Protein AF-A0A0A1U8V8-F1 (afdb_monomer)

pLDDT: mean 70.75, std 20.78, range [23.03, 97.12]

Sequence (359 aa):
MSSSVWLSWDDWRRAQSVIVEALQDPTEAHVTEALDAIELWTNRQILNVQIEATVDVFNSIKAYVKMPELFTSVASFTIVRFVNGMVDAPQQFGAQHRTVYMVSLEQKVPTILVDMRHSITHGILPSRPVLFEMIKIISEFLVVRYWRTEENESTPMWFSELKRAITRNDVDRLKDIITDGLKNLTTAGVFSISKDIARLAGTDMSPHWKTLVKYLCNRVGFADALVMGATLQFCADTTDIGLANWLLYLLKNYNTDIQPIVEVFIQNGLIFDVNVQELLVKSIPMINAKQKGFLDAYIVVKKNAQPNVTLKTLTDFLESKPQLKTEKVGRWTRVPRLNYFTTDQQSLVIPQDAKMYVV

Nearest PDB structures (foldseek):
  7mqa-assembly1_LP  TM=2.553E-01  e=1.660E+00  Homo sapiens

Secondary structure (DSSP, 8-state):
----SSSSHHHHHHHHHHHHHHHHS--HHHHHHHHHHHHHHHTTSPPPHHHHHHHHHHHHHHHHHH-HHHHHHHHHHHHHHHHIIIIIGGGGGS-S---HHHHHHHTT--HHHHHHHHHHHTT-PPPHHHHHHHHHHHHHHHIIIIISSS-TTS--HHHHHHHHHHHTT-HHHHHHHHHHHHTS--HHHHHHHHHHHHHHHTT---HHHHHHHHHHHTSTTHHHHHHHHHHHHHHH-TT-HHHHHHHHHHHHHH---SHHHHHHHHHTT-TT-HHHHHHHHHHGGGS-HHHHHHHTTT-S------TT--HHHHHHHHHT-----TT------PPSSSS----SSS-----TT------

Solvent-accessible surface area (backbone atoms only — not comparable to full-atom values): 21139 Å² total; per-residue (Å²): 134,90,76,66,69,52,93,43,73,67,54,42,51,55,42,43,52,44,37,47,46,18,55,76,54,72,41,75,65,37,39,49,56,31,47,58,57,48,52,67,27,62,78,70,44,90,69,58,60,70,58,51,41,49,52,36,45,44,51,21,54,49,20,55,74,76,38,59,87,48,18,60,60,43,35,52,48,32,47,39,51,40,44,44,54,69,31,52,55,67,57,75,80,60,93,68,99,69,52,65,69,58,39,20,60,76,69,65,46,64,62,68,53,53,55,49,31,53,38,44,78,73,70,49,74,75,55,66,71,59,47,52,53,52,47,49,53,49,32,52,47,43,34,61,71,62,65,59,47,74,50,96,76,48,62,49,76,46,47,52,49,40,53,51,25,60,77,66,68,36,66,68,60,40,51,52,39,46,60,60,39,58,76,72,53,48,75,66,54,46,40,63,48,14,35,58,51,31,60,51,44,38,76,47,82,46,75,67,49,54,53,51,49,53,63,54,42,72,41,91,69,39,44,51,30,37,48,52,16,30,48,58,50,31,72,76,42,63,80,45,64,38,38,53,54,47,47,48,50,48,35,57,75,60,73,50,77,62,65,68,54,53,51,51,28,51,78,69,72,38,49,80,37,70,53,47,42,51,50,55,62,70,38,48,89,42,52,54,75,71,56,38,62,58,50,60,77,64,51,85,79,63,88,63,98,55,100,75,80,47,74,66,57,55,48,56,57,65,71,58,62,79,78,81,69,88,85,74,87,73,89,88,81,89,73,91,90,55,103,72,85,84,65,94,78,79,88,85,87,78,67,99,80,65,80,80,79,85,129

Organism: NCBI:txid370355

Radius of gyration: 27.51 Å; Cα contacts (8 Å, |Δi|>4): 304; chains: 1; bounding box: 71×35×78 Å

Mean predicted aligned error: 18.65 Å

Foldseek 3Di:
DPDDLAPDVVLVVVLLVLLLCCLVPPDPVSLVVNLVSCVSSVVPDDDQLLSVLSVLLSVLVCCVPPVVVCNLVSLLVSLLSSLCRQQVVVPVPDDDDDDSQNSCVVSVPPVVSVVSNVCVVVVNRDDNVVSNVVSSSSSVCSSVPPSVPPDVPPCDPLSVVCVVCLVVVPLVSLVVSCVVVVVVDDLVNLLSCLLVLLVSQLVDPDPSNVVSVVVQLVDPNSLQSNLLSLLVNCLVPVPSPSSLVVNLVSLQPRQYQCVVSCVVCVVSVNLLPPSNLVSLVSNLVSYDPVSNVVSVLSRPDDDDPDPPCDPVVSVCVVVVPPPPDPPDPDDDDDDPDDPDDDDDDDDDDDDPPDPDDDD

Structure (mmCIF, N/CA/C/O backbone):
data_AF-A0A0A1U8V8-F1
#
_entry.id   AF-A0A0A1U8V8-F1
#
loop_
_atom_site.group_PDB
_atom_site.id
_atom_site.type_symbol
_atom_site.label_atom_id
_atom_site.label_alt_id
_atom_site.label_comp_id
_atom_site.label_asym_id
_atom_site.label_entity_id
_atom_site.label_seq_id
_atom_site.pdbx_PDB_ins_code
_atom_site.Cartn_x
_atom_site.Cartn_y
_atom_site.Cartn_z
_atom_site.occupancy
_atom_site.B_iso_or_equiv
_atom_site.auth_seq_id
_atom_site.auth_comp_id
_atom_site.auth_asym_id
_atom_site.auth_atom_id
_atom_site.pdbx_PDB_model_num
ATOM 1 N N . MET A 1 1 ? 8.616 8.977 -5.903 1.00 26.67 1 MET A N 1
ATOM 2 C CA . MET A 1 1 ? 9.173 7.694 -5.429 1.00 26.67 1 MET A CA 1
ATOM 3 C C . MET A 1 1 ? 8.159 7.080 -4.478 1.00 26.67 1 MET A C 1
ATOM 5 O O . MET A 1 1 ? 7.874 7.689 -3.461 1.00 26.67 1 MET A O 1
ATOM 9 N N . SER A 1 2 ? 7.532 5.964 -4.851 1.00 35.12 2 SER A N 1
ATOM 10 C CA . SER A 1 2 ? 6.619 5.211 -3.979 1.00 35.12 2 SER A CA 1
ATOM 11 C C . SER A 1 2 ? 7.439 4.130 -3.277 1.00 35.12 2 SER A C 1
ATOM 13 O O . SER A 1 2 ? 7.438 2.983 -3.715 1.00 35.12 2 SER A O 1
ATOM 15 N N . SER A 1 3 ? 8.210 4.502 -2.256 1.00 45.31 3 SER A N 1
ATOM 16 C CA . SER A 1 3 ? 8.860 3.521 -1.385 1.00 45.31 3 SER A CA 1
ATOM 17 C C . SER A 1 3 ? 7.790 2.893 -0.497 1.00 45.31 3 SER A C 1
ATOM 19 O O . SER A 1 3 ? 7.107 3.601 0.232 1.00 45.31 3 SER A O 1
ATOM 21 N N . SER A 1 4 ? 7.588 1.582 -0.564 1.00 58.28 4 SER A N 1
ATOM 22 C CA . SER A 1 4 ? 6.812 0.864 0.454 1.00 58.28 4 SER A CA 1
ATOM 23 C C . SER A 1 4 ? 7.529 0.919 1.810 1.00 58.28 4 SER A C 1
ATOM 25 O O . SER A 1 4 ? 8.750 1.045 1.853 1.00 58.28 4 SER A O 1
ATOM 27 N N . VAL A 1 5 ? 6.791 0.833 2.931 1.00 66.38 5 VAL A N 1
ATOM 28 C CA . VAL A 1 5 ? 7.409 0.824 4.282 1.00 66.38 5 VAL A CA 1
ATOM 29 C C . VAL A 1 5 ? 8.164 -0.485 4.546 1.00 66.38 5 VAL A C 1
ATOM 31 O O . VAL A 1 5 ? 9.131 -0.519 5.309 1.00 66.38 5 VAL A O 1
ATOM 34 N N . TRP A 1 6 ? 7.719 -1.559 3.895 1.00 68.88 6 TRP A N 1
ATOM 35 C CA . TRP A 1 6 ? 8.297 -2.896 3.938 1.00 68.88 6 TRP A CA 1
ATOM 36 C C . TRP A 1 6 ? 9.396 -3.052 2.879 1.00 68.88 6 TRP A C 1
ATOM 38 O O . TRP A 1 6 ? 9.305 -2.477 1.788 1.00 68.88 6 TRP A O 1
ATOM 48 N N . LEU A 1 7 ? 10.429 -3.842 3.204 1.00 65.44 7 LEU A N 1
ATOM 49 C CA . LEU A 1 7 ? 11.594 -4.068 2.327 1.00 65.44 7 LEU A CA 1
ATOM 50 C C . LEU A 1 7 ? 11.277 -5.003 1.155 1.00 65.44 7 LEU A C 1
ATOM 52 O O . LEU A 1 7 ? 11.865 -4.889 0.083 1.00 65.44 7 LEU A O 1
ATOM 56 N N . SER A 1 8 ? 10.362 -5.945 1.374 1.00 67.06 8 SER A N 1
ATOM 57 C CA . SER A 1 8 ? 9.923 -6.928 0.387 1.00 67.06 8 SER A CA 1
ATOM 58 C C . SER A 1 8 ? 8.502 -7.396 0.700 1.00 67.06 8 SER A C 1
ATOM 60 O O . SER A 1 8 ? 7.979 -7.170 1.792 1.00 67.06 8 SER A O 1
ATOM 62 N N . TRP A 1 9 ? 7.861 -8.076 -0.248 1.00 68.94 9 TRP A N 1
ATOM 63 C CA . TRP A 1 9 ? 6.554 -8.695 -0.008 1.00 68.94 9 TRP A CA 1
ATOM 64 C C . TRP A 1 9 ? 6.607 -9.836 1.014 1.00 68.94 9 TRP A C 1
ATOM 66 O O . TRP A 1 9 ? 5.610 -10.103 1.677 1.00 68.94 9 TRP A O 1
ATOM 76 N N . ASP A 1 10 ? 7.760 -10.478 1.197 1.00 72.44 10 ASP A N 1
ATOM 77 C CA . ASP A 1 10 ? 7.953 -11.467 2.265 1.00 72.44 10 ASP A CA 1
ATOM 78 C C . ASP A 1 10 ? 7.997 -10.802 3.642 1.00 72.44 10 ASP A C 1
ATOM 80 O O . ASP A 1 10 ? 7.451 -11.328 4.609 1.00 72.44 10 ASP A O 1
ATOM 84 N N . ASP A 1 11 ? 8.605 -9.616 3.727 1.00 70.56 11 ASP A N 1
ATOM 85 C CA . ASP A 1 11 ? 8.586 -8.789 4.933 1.00 70.56 11 ASP A CA 1
ATOM 86 C C . ASP A 1 11 ? 7.151 -8.396 5.304 1.00 70.56 11 ASP A C 1
ATOM 88 O O . ASP A 1 11 ? 6.721 -8.587 6.440 1.00 70.56 11 ASP A O 1
ATOM 92 N N . TRP A 1 12 ? 6.374 -7.958 4.308 1.00 81.00 12 TRP A N 1
ATOM 93 C CA . TRP A 1 12 ? 4.956 -7.661 4.488 1.00 81.00 12 TRP A CA 1
ATOM 94 C C . TRP A 1 12 ? 4.154 -8.891 4.926 1.00 81.00 12 TRP A C 1
ATOM 96 O O . TRP A 1 12 ? 3.384 -8.786 5.872 1.00 81.00 12 TRP A O 1
ATOM 106 N N . ARG A 1 13 ? 4.334 -10.057 4.286 1.00 81.12 13 ARG A N 1
ATOM 107 C CA . ARG A 1 13 ? 3.556 -11.276 4.589 1.00 81.12 13 ARG A CA 1
ATOM 108 C C . ARG A 1 13 ? 3.810 -11.784 6.002 1.00 81.12 13 ARG A C 1
ATOM 110 O O . ARG A 1 13 ? 2.873 -12.185 6.687 1.00 81.12 13 ARG A O 1
ATOM 117 N N . ARG A 1 14 ? 5.065 -11.731 6.455 1.00 84.19 14 ARG A N 1
ATOM 118 C CA . ARG A 1 14 ? 5.413 -12.089 7.836 1.00 84.19 14 ARG A CA 1
ATOM 119 C C . ARG A 1 14 ? 4.725 -11.159 8.831 1.00 84.19 14 ARG A C 1
ATOM 121 O O . ARG A 1 14 ? 4.039 -11.645 9.722 1.00 84.19 14 ARG A O 1
ATOM 128 N N . ALA A 1 15 ? 4.840 -9.845 8.634 1.00 88.38 15 ALA A N 1
ATOM 129 C CA . ALA A 1 15 ? 4.176 -8.872 9.497 1.00 88.38 15 ALA A CA 1
ATOM 130 C C . ALA A 1 15 ? 2.645 -9.016 9.454 1.00 88.38 15 ALA A C 1
ATOM 132 O O . ALA A 1 15 ? 2.006 -9.051 10.497 1.00 88.38 15 ALA A O 1
ATOM 133 N N . GLN A 1 16 ? 2.054 -9.172 8.267 1.00 89.44 16 GLN A N 1
ATOM 134 C CA . GLN A 1 16 ? 0.620 -9.397 8.076 1.00 89.44 16 GLN A CA 1
ATOM 135 C C . GLN A 1 16 ? 0.134 -10.614 8.867 1.00 89.44 16 GLN A C 1
ATOM 137 O O . GLN A 1 16 ? -0.883 -10.506 9.544 1.00 89.44 16 GLN A O 1
ATOM 142 N N . SER A 1 17 ? 0.840 -11.748 8.801 1.00 90.31 17 SER A N 1
ATOM 143 C CA . SER A 1 17 ? 0.459 -12.960 9.535 1.00 90.31 17 SER A CA 1
ATOM 144 C C . SER A 1 17 ? 0.350 -12.692 11.036 1.00 90.31 17 SER A C 1
ATOM 146 O O . SER A 1 17 ? -0.700 -12.942 11.625 1.00 90.31 17 SER A O 1
ATOM 148 N N . VAL A 1 18 ? 1.399 -12.110 11.625 1.00 93.88 18 VAL A N 1
ATOM 149 C CA . VAL A 1 18 ? 1.461 -11.792 13.062 1.00 93.88 18 VAL A CA 1
ATOM 150 C C . VAL A 1 18 ? 0.399 -10.757 13.447 1.00 93.88 18 VAL A C 1
ATOM 152 O O . VAL A 1 18 ? -0.280 -10.891 14.461 1.00 93.88 18 VAL A O 1
ATOM 155 N N . ILE A 1 19 ? 0.196 -9.732 12.617 1.00 94.94 19 ILE A N 1
ATOM 156 C CA . ILE A 1 19 ? -0.788 -8.673 12.867 1.00 94.94 19 ILE A CA 1
ATOM 157 C C . ILE A 1 19 ? -2.220 -9.212 12.810 1.00 94.94 19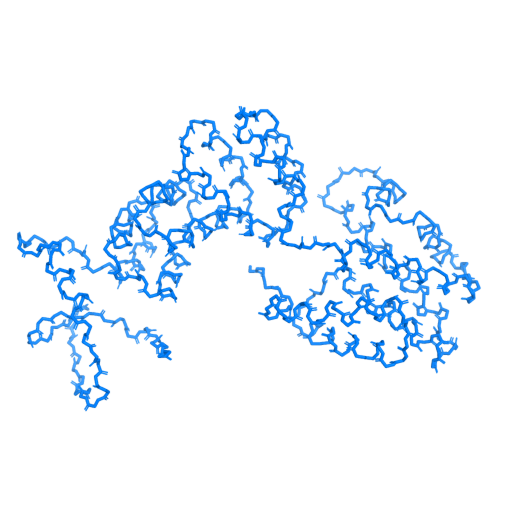 ILE A C 1
ATOM 159 O O . ILE A 1 19 ? -3.038 -8.863 13.658 1.00 94.94 19 ILE A O 1
ATOM 163 N N . VAL A 1 20 ? -2.543 -10.046 11.818 1.00 93.62 20 VAL A N 1
ATOM 164 C CA . VAL A 1 20 ? -3.875 -10.655 11.691 1.00 93.62 20 VAL A CA 1
ATOM 165 C C . VAL A 1 20 ? -4.166 -11.542 12.891 1.00 93.62 20 VAL A C 1
ATOM 167 O O . VAL A 1 20 ? -5.255 -11.444 13.452 1.00 93.62 20 VAL A O 1
ATOM 170 N N . GLU A 1 21 ? -3.198 -12.359 13.300 1.00 94.38 21 GLU A N 1
ATOM 171 C CA . GLU A 1 21 ? -3.313 -13.192 14.494 1.00 94.38 21 GLU A CA 1
ATOM 172 C C . GLU A 1 21 ? -3.563 -12.335 15.742 1.00 94.38 21 GLU A C 1
ATOM 174 O O . GLU A 1 21 ? -4.558 -12.542 16.435 1.00 94.38 21 GLU A O 1
ATOM 179 N N . ALA A 1 22 ? -2.766 -11.285 15.957 1.00 95.94 22 ALA A N 1
ATOM 180 C CA . ALA A 1 22 ? -2.920 -10.375 17.091 1.00 95.94 22 ALA A CA 1
ATOM 181 C C . ALA A 1 22 ? -4.244 -9.589 17.095 1.00 95.94 22 ALA A C 1
ATOM 183 O O . ALA A 1 22 ? -4.771 -9.276 18.161 1.00 95.94 22 ALA A O 1
ATOM 184 N N . LEU A 1 23 ? -4.796 -9.240 15.927 1.00 94.62 23 LEU A N 1
ATOM 185 C CA . LEU A 1 23 ? -6.085 -8.541 15.829 1.00 94.62 23 LEU A CA 1
ATOM 186 C C . LEU A 1 23 ? -7.280 -9.456 16.129 1.00 94.62 23 LEU A C 1
ATOM 188 O O . LEU A 1 23 ? -8.323 -8.960 16.557 1.00 94.62 23 LEU A O 1
ATOM 192 N N . GLN A 1 24 ? -7.149 -10.759 15.878 1.00 91.69 24 GLN A N 1
ATOM 193 C CA . GLN A 1 24 ? -8.223 -11.735 16.075 1.00 91.69 24 GLN A CA 1
ATOM 194 C C . GLN A 1 24 ? -8.171 -12.408 17.444 1.00 91.69 24 GLN A C 1
ATOM 196 O O . GLN A 1 24 ? -9.223 -12.630 18.042 1.00 91.69 24 GLN A O 1
ATOM 201 N N . ASP A 1 25 ? -6.967 -12.700 17.935 1.00 92.44 25 ASP A N 1
ATOM 202 C CA . ASP A 1 25 ? -6.718 -13.264 19.259 1.00 92.44 25 ASP A CA 1
ATOM 203 C C . ASP A 1 25 ? -5.665 -12.426 20.012 1.00 92.44 25 ASP A C 1
ATOM 205 O O . ASP A 1 25 ? -4.460 -12.722 19.988 1.00 92.44 25 ASP A O 1
ATOM 209 N N . PRO A 1 26 ? -6.100 -11.325 20.652 1.00 90.44 26 PRO A N 1
ATOM 210 C CA . PRO A 1 26 ? -5.204 -10.330 21.224 1.00 90.44 26 PRO A CA 1
ATOM 211 C C . PRO A 1 26 ? -4.632 -10.766 22.579 1.00 90.44 26 PRO A C 1
ATOM 213 O O . PRO A 1 26 ? -5.040 -10.282 23.640 1.00 90.44 26 PRO A O 1
ATOM 216 N N . THR A 1 27 ? -3.641 -11.655 22.554 1.00 91.44 27 THR A N 1
ATOM 217 C CA . THR A 1 27 ? -2.801 -11.948 23.724 1.00 91.44 27 THR A CA 1
ATOM 218 C C . THR A 1 27 ? -1.715 -10.883 23.895 1.00 91.44 27 THR A C 1
ATOM 220 O O . THR A 1 27 ? -1.323 -10.208 22.943 1.00 91.44 27 THR A O 1
ATOM 223 N N . GLU A 1 28 ? -1.181 -10.726 25.110 1.00 89.12 28 GLU A N 1
ATOM 224 C CA . GLU A 1 28 ? -0.077 -9.786 25.359 1.00 89.12 28 GLU A CA 1
ATOM 225 C C . GLU A 1 28 ? 1.145 -10.073 24.469 1.00 89.12 28 GLU A C 1
ATOM 227 O O . GLU A 1 28 ? 1.783 -9.137 23.981 1.00 89.12 28 GLU A O 1
ATOM 232 N N . ALA A 1 29 ? 1.442 -11.357 24.244 1.00 91.62 29 ALA A N 1
ATOM 233 C CA . ALA A 1 29 ? 2.540 -11.792 23.391 1.00 91.62 29 ALA A CA 1
ATOM 234 C C . ALA A 1 29 ? 2.293 -11.394 21.929 1.00 91.62 29 ALA A C 1
ATOM 236 O O . ALA A 1 29 ? 3.119 -10.685 21.358 1.00 91.62 29 ALA A O 1
ATOM 237 N N . HIS A 1 30 ? 1.128 -11.744 21.368 1.00 94.06 30 HIS A N 1
ATOM 238 C CA . HIS A 1 30 ? 0.789 -11.424 19.975 1.00 94.06 30 HIS A CA 1
ATOM 239 C C . HIS A 1 30 ? 0.777 -9.913 19.719 1.00 94.06 30 HIS A C 1
ATOM 241 O O . HIS A 1 30 ? 1.316 -9.440 18.723 1.00 94.06 30 HIS A O 1
ATOM 247 N N . VAL A 1 31 ? 0.195 -9.133 20.637 1.00 94.62 31 VAL A N 1
ATOM 248 C CA . VAL A 1 31 ? 0.131 -7.668 20.511 1.00 94.62 31 VAL A CA 1
ATOM 249 C C . VAL A 1 31 ? 1.525 -7.043 20.549 1.00 94.62 31 VAL A C 1
ATOM 251 O O . VAL A 1 31 ? 1.790 -6.099 19.808 1.00 94.62 31 VAL A O 1
ATOM 254 N N . THR A 1 32 ? 2.417 -7.548 21.405 1.00 93.69 32 THR A N 1
ATOM 255 C CA . THR A 1 32 ? 3.793 -7.036 21.496 1.00 93.69 32 THR A CA 1
ATOM 256 C C . THR A 1 32 ? 4.575 -7.364 20.228 1.00 93.69 32 THR A C 1
ATOM 258 O O . THR A 1 32 ? 5.147 -6.462 19.626 1.00 93.69 32 THR A O 1
ATOM 261 N N . GLU A 1 33 ? 4.512 -8.611 19.761 1.00 94.38 33 GLU A N 1
ATOM 262 C CA . GLU A 1 33 ? 5.186 -9.035 18.529 1.00 94.38 33 GLU A CA 1
ATOM 263 C C . GLU A 1 33 ? 4.693 -8.251 17.300 1.00 94.38 33 GLU A C 1
ATOM 265 O O . GLU A 1 33 ? 5.487 -7.803 16.470 1.00 94.38 33 GLU A O 1
ATOM 270 N N . ALA A 1 34 ? 3.382 -8.018 17.202 1.00 94.56 34 ALA A N 1
ATOM 271 C CA . ALA A 1 34 ? 2.798 -7.239 16.116 1.00 94.56 34 ALA A CA 1
ATOM 272 C C . ALA A 1 34 ? 3.218 -5.758 16.154 1.00 94.56 34 ALA A C 1
ATOM 274 O O . ALA A 1 34 ? 3.443 -5.156 15.101 1.00 94.56 34 ALA A O 1
ATOM 275 N N . LEU A 1 35 ? 3.338 -5.160 17.345 1.00 93.88 35 LEU A N 1
ATOM 276 C CA . LEU A 1 35 ? 3.840 -3.791 17.500 1.00 93.88 35 LEU A CA 1
ATOM 277 C C . LEU A 1 35 ? 5.310 -3.683 17.085 1.00 93.88 35 LEU A C 1
ATOM 279 O O . LEU A 1 35 ? 5.639 -2.780 16.315 1.00 93.88 35 LEU A O 1
ATOM 283 N N . ASP A 1 36 ? 6.153 -4.623 17.513 1.00 91.69 36 ASP A N 1
ATOM 284 C CA . ASP A 1 36 ? 7.574 -4.662 17.149 1.00 91.69 36 ASP A CA 1
ATOM 285 C C . ASP A 1 36 ? 7.748 -4.791 15.622 1.00 91.69 36 ASP A C 1
ATOM 287 O O . ASP A 1 36 ? 8.592 -4.123 15.014 1.00 91.69 36 ASP A O 1
ATOM 291 N N . ALA A 1 37 ? 6.894 -5.587 14.967 1.00 88.81 37 ALA A N 1
ATOM 292 C CA . ALA A 1 37 ? 6.883 -5.721 13.511 1.00 88.81 37 ALA A CA 1
ATOM 293 C C . ALA A 1 37 ? 6.552 -4.397 12.790 1.00 88.81 37 ALA A C 1
ATOM 295 O O . ALA A 1 37 ? 7.147 -4.096 11.750 1.00 88.81 37 ALA A O 1
ATOM 296 N N . ILE A 1 38 ? 5.632 -3.588 13.333 1.00 88.81 38 ILE A N 1
ATOM 297 C CA . ILE A 1 38 ? 5.223 -2.301 12.742 1.00 88.81 38 ILE A CA 1
ATOM 298 C C . ILE A 1 38 ? 6.187 -1.159 13.117 1.00 88.81 38 ILE A C 1
ATOM 300 O O . ILE A 1 38 ? 6.357 -0.223 12.332 1.00 88.81 38 ILE A O 1
ATOM 304 N N . GLU A 1 39 ? 6.860 -1.207 14.269 1.00 84.12 39 GLU A N 1
ATOM 305 C CA . GLU A 1 39 ? 7.801 -0.164 14.718 1.00 84.12 39 GLU A CA 1
ATOM 306 C C . GLU A 1 39 ? 8.986 0.018 13.751 1.00 84.12 39 GLU A C 1
ATOM 308 O O . GLU A 1 39 ? 9.504 1.119 13.535 1.00 84.12 39 GLU A O 1
ATOM 313 N N . LEU A 1 40 ? 9.382 -1.052 13.065 1.00 78.56 40 LEU A N 1
ATOM 314 C CA . LEU A 1 40 ? 10.379 -0.968 11.997 1.00 78.56 40 LEU A CA 1
ATOM 315 C C . LEU A 1 40 ? 9.904 -0.114 10.810 1.00 78.56 40 LEU A C 1
ATOM 317 O O . LEU A 1 40 ? 10.730 0.425 10.069 1.00 78.56 40 LEU A O 1
ATOM 321 N N . TRP A 1 41 ? 8.592 0.006 10.608 1.00 79.06 41 TRP A N 1
ATOM 322 C CA . TRP A 1 41 ? 7.979 0.751 9.510 1.00 79.06 41 TRP A CA 1
ATOM 323 C C . TRP A 1 41 ? 7.711 2.212 9.870 1.00 79.06 41 TRP A C 1
ATOM 325 O O . TRP A 1 41 ? 7.915 3.077 9.014 1.00 79.06 41 TRP A O 1
ATOM 335 N N . THR A 1 42 ? 7.317 2.503 11.115 1.00 72.12 42 THR A N 1
ATOM 336 C CA . THR A 1 42 ? 7.072 3.880 11.598 1.00 72.12 42 THR A CA 1
ATOM 337 C C . THR A 1 42 ? 8.313 4.763 11.460 1.00 72.12 42 THR A C 1
ATOM 339 O O . THR A 1 42 ? 8.209 5.941 11.131 1.00 72.12 42 THR A O 1
ATOM 342 N N . ASN A 1 43 ? 9.499 4.179 11.639 1.00 73.25 43 ASN A N 1
ATOM 343 C CA . ASN A 1 43 ? 10.778 4.880 11.532 1.00 73.25 43 ASN A CA 1
ATOM 344 C C . ASN A 1 43 ? 11.222 5.167 10.085 1.00 73.25 43 ASN A C 1
ATOM 346 O O . ASN A 1 43 ? 12.194 5.893 9.875 1.00 73.25 43 ASN A O 1
ATOM 350 N N . ARG A 1 44 ? 10.552 4.594 9.076 1.00 70.19 44 ARG A N 1
ATOM 351 C CA . ARG A 1 44 ? 10.966 4.710 7.665 1.00 70.19 44 ARG A CA 1
ATOM 352 C C . ARG A 1 44 ? 10.219 5.803 6.917 1.00 70.19 44 ARG A C 1
ATOM 354 O O . ARG A 1 44 ? 10.817 6.472 6.080 1.00 70.19 44 ARG A O 1
ATOM 361 N N . GLN A 1 45 ? 8.924 5.959 7.180 1.00 70.06 45 GLN A N 1
ATOM 362 C CA . GLN A 1 45 ? 8.081 6.972 6.546 1.00 70.06 45 GLN A CA 1
ATOM 363 C C . GLN A 1 45 ? 6.725 7.082 7.247 1.00 70.06 45 GLN A C 1
ATOM 365 O O . GLN A 1 45 ? 6.380 6.278 8.110 1.00 70.06 45 GLN A O 1
ATOM 370 N N . ILE A 1 46 ? 5.938 8.062 6.803 1.00 68.75 46 ILE A N 1
ATOM 371 C CA . ILE A 1 46 ? 4.534 8.208 7.183 1.00 68.75 46 ILE A CA 1
ATOM 372 C C . ILE A 1 46 ? 3.776 6.947 6.760 1.00 68.75 46 ILE A C 1
ATOM 374 O O . ILE A 1 46 ? 3.837 6.524 5.601 1.00 68.75 46 ILE A O 1
ATOM 378 N N . LEU A 1 47 ? 3.086 6.337 7.718 1.00 73.44 47 LEU A N 1
ATOM 379 C CA . LEU A 1 47 ? 2.331 5.116 7.501 1.00 73.44 47 LEU A CA 1
ATOM 380 C C . LEU A 1 47 ? 0.987 5.422 6.842 1.00 73.44 47 LEU A C 1
ATOM 382 O O . LEU A 1 47 ? 0.430 6.509 6.975 1.00 73.44 47 LEU A O 1
ATOM 386 N N . ASN A 1 48 ? 0.436 4.434 6.138 1.00 77.44 48 ASN A N 1
ATOM 387 C CA . ASN A 1 48 ? -0.946 4.543 5.695 1.00 77.44 48 ASN A CA 1
ATOM 388 C C . ASN A 1 48 ? -1.883 4.450 6.907 1.00 77.44 48 ASN A C 1
ATOM 390 O O . ASN A 1 48 ? -1.591 3.740 7.875 1.00 77.44 48 ASN A O 1
ATOM 394 N N . VAL A 1 49 ? -3.030 5.118 6.822 1.00 82.69 49 VAL A N 1
ATOM 395 C CA . VAL A 1 49 ? -3.989 5.268 7.923 1.00 82.69 49 VAL A CA 1
ATOM 396 C C . VAL A 1 49 ? -4.413 3.934 8.543 1.00 82.69 49 VAL A C 1
ATOM 398 O O . VAL A 1 49 ? -4.601 3.853 9.752 1.00 82.69 49 VAL A O 1
ATOM 401 N N . GLN A 1 50 ? -4.518 2.862 7.753 1.00 87.75 50 GLN A N 1
ATOM 402 C CA . GLN A 1 50 ? -4.901 1.541 8.259 1.00 87.75 50 GLN A CA 1
ATOM 403 C C . GLN A 1 50 ? -3.813 0.926 9.148 1.00 87.75 50 GLN A C 1
ATOM 405 O O . GLN A 1 50 ? -4.130 0.250 10.127 1.00 87.75 50 GLN A O 1
ATOM 410 N N . ILE A 1 51 ? -2.535 1.174 8.840 1.00 89.12 51 ILE A N 1
ATOM 411 C CA . ILE A 1 51 ? -1.416 0.701 9.664 1.00 89.12 51 ILE A CA 1
ATOM 412 C C . ILE A 1 51 ? -1.354 1.522 10.956 1.00 89.12 51 ILE 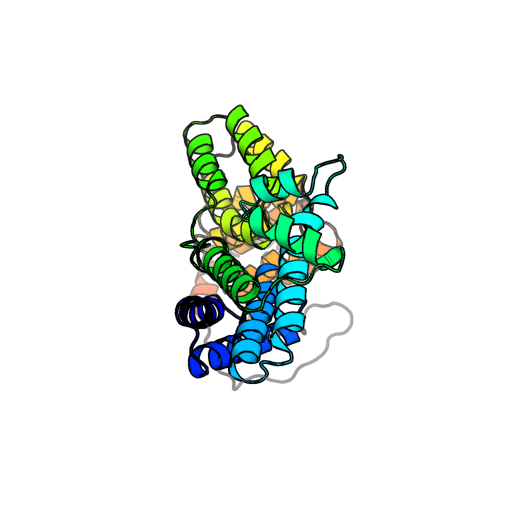A C 1
ATOM 414 O O . ILE A 1 51 ? -1.236 0.939 12.029 1.00 89.12 51 ILE A O 1
ATOM 418 N N . GLU A 1 52 ? -1.518 2.848 10.882 1.00 89.62 52 GLU A N 1
ATOM 419 C CA . GLU A 1 52 ? -1.599 3.691 12.088 1.00 89.62 52 GLU A CA 1
ATOM 420 C C . GLU A 1 52 ? -2.759 3.268 12.996 1.00 89.62 52 GLU A C 1
ATOM 422 O O . GLU A 1 52 ? -2.572 3.057 14.191 1.00 89.62 52 GLU A O 1
ATOM 427 N N . ALA A 1 53 ? -3.942 3.046 12.418 1.00 92.94 53 ALA A N 1
ATOM 428 C CA . ALA A 1 53 ? -5.103 2.564 13.156 1.00 92.94 53 ALA A CA 1
ATOM 429 C C . ALA A 1 53 ? -4.864 1.194 13.807 1.00 92.94 53 ALA A C 1
ATOM 431 O O . ALA A 1 53 ? -5.360 0.940 14.900 1.00 92.94 53 ALA A O 1
ATOM 432 N N . THR A 1 54 ? -4.088 0.322 13.159 1.00 95.44 54 THR A N 1
ATOM 433 C CA . THR A 1 54 ? -3.703 -0.980 13.722 1.00 95.44 54 THR A CA 1
ATOM 434 C C . THR A 1 54 ? -2.833 -0.800 14.970 1.00 95.44 54 THR A C 1
ATOM 436 O O . THR A 1 54 ? -3.094 -1.424 15.998 1.00 95.44 54 THR A O 1
ATOM 439 N N . VAL A 1 55 ? -1.850 0.105 14.922 1.00 94.50 55 VAL A N 1
ATOM 440 C CA . VAL A 1 55 ? -1.017 0.455 16.087 1.00 94.50 55 VAL A CA 1
ATOM 441 C C . VAL A 1 55 ? -1.869 1.040 17.215 1.00 94.50 55 VAL A C 1
ATOM 443 O O . VAL A 1 55 ? -1.728 0.645 18.373 1.00 94.50 55 VAL A O 1
ATOM 446 N N . ASP A 1 56 ? -2.792 1.943 16.887 1.00 95.88 56 ASP A N 1
ATOM 447 C CA . ASP A 1 56 ? -3.690 2.567 17.860 1.00 95.88 56 ASP A CA 1
ATOM 448 C C . ASP A 1 56 ? -4.621 1.536 18.536 1.00 95.88 56 ASP A C 1
ATOM 450 O O . ASP A 1 56 ? -4.861 1.605 19.747 1.00 95.88 56 ASP A O 1
ATOM 454 N N . VAL A 1 57 ? -5.106 0.540 17.786 1.00 97.12 57 VAL A N 1
ATOM 455 C CA . VAL A 1 57 ? -5.879 -0.599 18.315 1.00 97.12 57 VAL A CA 1
ATOM 456 C C . VAL A 1 57 ? -5.038 -1.432 19.279 1.00 97.12 57 VAL A C 1
ATOM 458 O O . VAL A 1 57 ? -5.480 -1.706 20.396 1.00 97.12 57 VAL A O 1
ATOM 461 N N . PHE A 1 58 ? -3.811 -1.790 18.903 1.00 97.00 58 PHE A N 1
ATOM 462 C CA . PHE A 1 58 ? -2.912 -2.548 19.775 1.00 97.00 58 PHE A CA 1
ATOM 463 C C . PHE A 1 58 ? -2.565 -1.793 21.057 1.00 97.00 58 PHE A C 1
ATOM 465 O O . PHE A 1 58 ? -2.597 -2.374 22.145 1.00 97.00 58 PHE A O 1
ATOM 472 N N . ASN A 1 59 ? -2.330 -0.485 20.969 1.00 95.62 59 ASN A N 1
ATOM 473 C CA . ASN A 1 59 ? -2.126 0.357 22.145 1.00 95.62 59 ASN A CA 1
ATOM 474 C C . ASN A 1 59 ? -3.375 0.418 23.036 1.00 95.62 59 ASN A C 1
ATOM 476 O O . ASN A 1 59 ? -3.247 0.364 24.261 1.00 95.62 59 ASN A O 1
ATOM 480 N N . SER A 1 60 ? -4.575 0.453 22.451 1.00 96.50 60 SER A N 1
ATOM 481 C CA . SER A 1 60 ? -5.835 0.371 23.203 1.00 96.50 60 SER A CA 1
ATOM 482 C C . SER A 1 60 ? -5.983 -0.963 23.932 1.00 96.50 60 SER A C 1
ATOM 484 O O . SER A 1 60 ? -6.310 -0.985 25.117 1.00 96.50 60 SER A O 1
ATOM 486 N N . ILE A 1 61 ? -5.698 -2.078 23.261 1.00 94.88 61 ILE A N 1
ATOM 487 C CA . ILE A 1 61 ? -5.750 -3.423 23.851 1.00 94.88 61 ILE A CA 1
ATOM 488 C C . ILE A 1 61 ? -4.725 -3.551 24.986 1.00 94.88 61 ILE A C 1
ATOM 490 O O . ILE A 1 61 ? -5.055 -4.000 26.085 1.00 94.88 61 ILE A O 1
ATOM 494 N N . LYS A 1 62 ? -3.493 -3.084 24.764 1.00 94.19 62 LYS A N 1
ATOM 495 C CA . LYS A 1 62 ? -2.438 -3.072 25.783 1.00 94.19 62 LYS A CA 1
ATOM 496 C C . LYS A 1 62 ? -2.832 -2.221 26.989 1.00 94.19 62 LYS A C 1
ATOM 498 O O . LYS A 1 62 ? -2.646 -2.660 28.123 1.00 94.19 62 LYS A O 1
ATOM 503 N N . ALA A 1 63 ? -3.415 -1.041 26.767 1.00 94.25 63 ALA A N 1
ATOM 504 C CA . ALA A 1 63 ? -3.929 -0.191 27.838 1.00 94.25 63 ALA A CA 1
ATOM 505 C C . ALA A 1 63 ? -5.083 -0.867 28.593 1.00 94.25 63 ALA A C 1
ATOM 507 O O . ALA A 1 63 ? -5.128 -0.797 29.816 1.00 94.25 63 ALA A O 1
ATOM 508 N N . TYR A 1 64 ? -5.971 -1.589 27.903 1.00 92.75 64 TYR A N 1
ATOM 509 C CA . TYR A 1 64 ? -7.078 -2.304 28.543 1.00 92.75 64 TYR A CA 1
ATOM 510 C C . TYR A 1 64 ? -6.602 -3.296 29.611 1.00 92.75 64 TYR A C 1
ATOM 512 O O . TYR A 1 64 ? -7.258 -3.431 30.646 1.00 92.75 64 TYR A O 1
ATOM 520 N N . VAL A 1 65 ? -5.472 -3.965 29.363 1.00 89.38 65 VAL A N 1
ATOM 521 C CA . VAL A 1 65 ? -4.896 -4.976 30.261 1.00 89.38 65 VAL A CA 1
ATOM 522 C C . VAL A 1 65 ? -3.933 -4.355 31.275 1.00 89.38 65 VAL A C 1
ATOM 524 O O . VAL A 1 65 ? -4.069 -4.600 32.471 1.00 89.38 65 VAL A O 1
ATOM 527 N N . LYS A 1 66 ? -2.962 -3.557 30.813 1.00 91.44 66 LYS A N 1
ATOM 528 C CA . LYS A 1 66 ? -1.821 -3.105 31.631 1.00 91.44 66 LYS A CA 1
ATOM 529 C C . LYS A 1 66 ? -2.001 -1.743 32.291 1.00 91.44 66 LYS A C 1
ATOM 531 O O . LYS A 1 66 ? -1.390 -1.508 33.325 1.00 91.44 66 LYS A O 1
ATOM 536 N N . MET A 1 67 ? -2.788 -0.851 31.687 1.00 92.56 67 MET A N 1
ATOM 537 C CA . MET A 1 67 ? -3.004 0.522 32.174 1.00 92.56 67 MET A CA 1
ATOM 538 C C . MET A 1 67 ? -4.501 0.874 32.125 1.00 92.56 67 MET A C 1
ATOM 540 O O . MET A 1 67 ? -4.912 1.736 31.335 1.00 92.56 67 MET A O 1
ATOM 544 N N . PRO A 1 68 ? -5.352 0.167 32.898 1.00 89.94 68 PRO A N 1
ATOM 545 C CA . PRO A 1 68 ? -6.807 0.295 32.817 1.00 89.94 68 PRO A CA 1
ATOM 546 C C . PRO A 1 68 ? -7.334 1.727 32.961 1.00 89.94 68 PRO A C 1
ATOM 548 O O . PRO A 1 68 ? -8.371 2.064 32.390 1.00 89.94 68 PRO A O 1
ATOM 551 N N . GLU A 1 69 ? -6.624 2.561 33.716 1.00 91.81 69 GLU A N 1
ATOM 552 C CA . GLU A 1 69 ? -6.901 3.980 33.933 1.00 91.81 69 GLU A CA 1
ATOM 553 C C . GLU A 1 69 ? -6.720 4.839 32.673 1.00 91.81 69 GLU A C 1
ATOM 555 O O . GLU A 1 69 ? -7.420 5.837 32.506 1.00 91.81 69 GLU A O 1
ATOM 560 N N . LEU A 1 70 ? -5.835 4.434 31.757 1.00 93.69 70 LEU A N 1
ATOM 561 C CA . LEU A 1 70 ? -5.597 5.127 30.487 1.00 93.69 70 LEU A CA 1
ATOM 562 C C . LEU A 1 70 ? -6.471 4.598 29.350 1.00 93.69 70 LEU A C 1
ATOM 564 O O . LEU A 1 70 ? -6.647 5.295 28.350 1.00 93.69 70 LEU A O 1
ATOM 568 N N . PHE A 1 71 ? -7.037 3.395 29.496 1.00 95.94 71 PHE A N 1
ATOM 569 C CA . PHE A 1 71 ? -7.789 2.728 28.434 1.00 95.94 71 PHE A CA 1
ATOM 570 C C . PHE A 1 71 ? -8.868 3.619 27.813 1.00 95.94 71 PHE A C 1
ATOM 572 O O . PHE A 1 71 ? -8.931 3.729 26.594 1.00 95.94 71 PHE A O 1
ATOM 579 N N . THR A 1 72 ? -9.690 4.280 28.634 1.00 96.00 72 THR A N 1
ATOM 580 C CA . THR A 1 72 ? -10.789 5.126 28.145 1.00 96.00 72 THR A CA 1
ATOM 581 C C . THR A 1 72 ? -10.278 6.221 27.210 1.00 96.00 72 THR A C 1
ATOM 583 O O . THR A 1 72 ? -10.850 6.429 26.142 1.00 96.00 72 THR A O 1
ATOM 586 N N . SER A 1 73 ? -9.182 6.888 27.578 1.00 95.19 73 SER A N 1
ATOM 587 C CA . SER A 1 73 ? -8.583 7.962 26.781 1.00 95.19 73 SER A CA 1
ATOM 588 C C . SER A 1 73 ? -7.937 7.429 25.505 1.00 95.19 73 SER A C 1
ATOM 590 O O . SER A 1 73 ? -8.166 7.984 24.432 1.00 95.19 73 SER A O 1
ATOM 592 N N . VAL A 1 74 ? -7.176 6.333 25.609 1.00 96.69 74 VAL A N 1
ATOM 593 C CA . VAL A 1 74 ? -6.493 5.711 24.464 1.00 96.69 74 VAL A CA 1
ATOM 594 C C . VAL A 1 74 ? -7.518 5.198 23.453 1.00 96.69 74 VAL A C 1
ATOM 596 O O . VAL A 1 74 ? -7.477 5.607 22.298 1.00 96.69 74 VAL A O 1
ATOM 599 N N . ALA A 1 75 ? -8.506 4.415 23.894 1.00 97.12 75 ALA A N 1
ATOM 600 C CA . ALA A 1 75 ? -9.543 3.871 23.021 1.00 97.12 75 ALA A CA 1
ATOM 601 C C . ALA A 1 75 ? -10.398 4.970 22.376 1.00 97.12 75 ALA A C 1
ATOM 603 O O . ALA A 1 75 ? -10.702 4.901 21.186 1.00 97.12 75 ALA A O 1
ATOM 604 N N . SER A 1 76 ? -10.746 6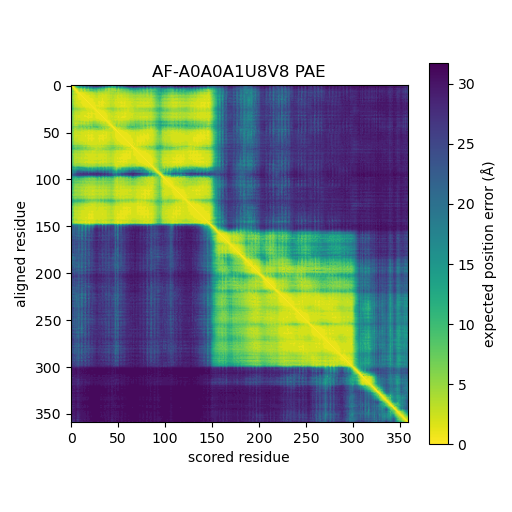.018 23.130 1.00 96.62 76 SER A N 1
ATOM 605 C CA . SER A 1 76 ? -11.484 7.161 22.576 1.00 96.62 76 SER A CA 1
ATOM 606 C C . SER A 1 76 ? -10.687 7.863 21.476 1.00 96.62 76 SER A C 1
ATOM 608 O O . SER A 1 76 ? -11.232 8.183 20.420 1.00 96.62 76 SER A O 1
ATOM 610 N N . PHE A 1 77 ? -9.385 8.062 21.693 1.00 95.69 77 PHE A N 1
ATOM 611 C CA . PHE A 1 77 ? -8.499 8.668 20.704 1.00 95.69 77 PHE A CA 1
ATOM 612 C C . PHE A 1 77 ? -8.333 7.787 19.461 1.00 95.69 77 PHE A C 1
ATOM 614 O O . PHE A 1 77 ? -8.432 8.296 18.344 1.00 95.69 77 PHE A O 1
ATOM 621 N N . THR A 1 78 ? -8.173 6.474 19.643 1.00 96.81 78 THR A N 1
ATOM 622 C CA . THR A 1 78 ? -8.120 5.486 18.557 1.00 96.81 78 THR A CA 1
ATOM 623 C C . THR A 1 78 ? -9.369 5.541 17.682 1.00 96.81 78 THR A C 1
ATOM 625 O O . THR A 1 78 ? -9.250 5.634 16.463 1.00 96.81 78 THR A O 1
ATOM 628 N N . ILE A 1 79 ? -10.567 5.552 18.278 1.00 95.00 79 ILE A N 1
ATOM 629 C CA . ILE A 1 79 ? -11.834 5.627 17.529 1.00 95.00 79 ILE A CA 1
ATOM 630 C C . ILE A 1 79 ? -11.909 6.927 16.721 1.00 95.00 79 ILE A C 1
ATOM 632 O O . ILE A 1 79 ? -12.232 6.904 15.532 1.00 95.00 79 ILE A O 1
ATOM 636 N N . VAL A 1 80 ? -11.575 8.063 17.342 1.00 94.50 80 VAL A N 1
ATOM 637 C CA . VAL A 1 80 ? -11.594 9.371 16.672 1.00 94.50 80 VAL A CA 1
ATOM 638 C C . VAL A 1 80 ? -10.600 9.409 15.510 1.00 94.50 80 VAL A C 1
ATOM 640 O O . VAL A 1 80 ? -10.974 9.813 14.409 1.00 94.50 80 VAL A O 1
ATOM 643 N N . ARG A 1 81 ? -9.353 8.969 15.719 1.00 91.81 81 ARG A N 1
ATOM 644 C CA . ARG A 1 81 ? -8.327 8.937 14.664 1.00 91.81 81 ARG A CA 1
ATOM 645 C C . ARG A 1 81 ? -8.698 8.002 13.530 1.00 91.81 81 ARG A C 1
ATOM 647 O O . ARG A 1 81 ? -8.565 8.395 12.375 1.00 91.81 81 ARG A O 1
ATOM 654 N N . PHE A 1 82 ? -9.196 6.811 13.851 1.00 93.25 82 PHE A N 1
ATOM 655 C CA . PHE A 1 82 ? -9.637 5.846 12.854 1.00 93.25 82 PHE A CA 1
ATOM 656 C C . PHE A 1 82 ? -10.721 6.443 11.954 1.00 93.25 82 PHE A C 1
ATOM 658 O O . PHE A 1 82 ? -10.574 6.437 10.734 1.00 93.25 82 PHE A O 1
ATOM 665 N N . VAL A 1 83 ? -11.775 7.025 12.535 1.00 89.19 83 VAL A N 1
ATOM 666 C CA . VAL A 1 83 ? -12.862 7.630 11.751 1.00 89.19 83 VAL A CA 1
ATOM 667 C C . VAL A 1 83 ? -12.363 8.832 10.954 1.00 89.19 83 VAL A C 1
ATOM 669 O O . VAL A 1 83 ? -12.614 8.897 9.755 1.00 89.19 83 VAL A O 1
ATOM 672 N N . ASN A 1 84 ? -11.608 9.748 11.565 1.00 87.00 84 ASN A N 1
ATOM 673 C CA . ASN A 1 84 ? -11.091 10.919 10.853 1.00 87.00 84 ASN A CA 1
ATOM 674 C C . ASN A 1 84 ? -10.182 10.505 9.680 1.00 87.00 84 ASN A C 1
ATOM 676 O O . ASN A 1 84 ? -10.273 11.044 8.579 1.00 87.00 84 ASN A O 1
ATOM 680 N N . GLY A 1 85 ? -9.322 9.513 9.890 1.00 82.94 85 GLY A N 1
ATOM 681 C CA . GLY A 1 85 ? -8.412 9.038 8.860 1.00 82.94 85 GLY A CA 1
ATOM 682 C C . GLY A 1 85 ? -9.113 8.262 7.738 1.00 82.94 85 GLY A C 1
ATOM 683 O O . GLY A 1 85 ? -8.774 8.436 6.570 1.00 82.94 85 GLY A O 1
ATOM 684 N N . MET A 1 86 ? -10.098 7.424 8.067 1.00 80.00 86 MET A N 1
ATOM 685 C CA . MET A 1 86 ? -10.806 6.596 7.081 1.00 80.00 86 MET A CA 1
ATOM 686 C C . MET A 1 86 ? -11.929 7.344 6.355 1.00 80.00 86 MET A C 1
ATOM 688 O O . MET A 1 86 ? -12.257 6.991 5.225 1.00 80.00 86 MET A O 1
ATOM 692 N N . VAL A 1 87 ? -12.536 8.345 6.997 1.00 78.62 87 VAL A N 1
ATOM 693 C CA . VAL A 1 87 ? -13.771 8.996 6.529 1.00 78.62 87 VAL A CA 1
ATOM 694 C C . VAL A 1 87 ? -13.564 10.476 6.202 1.00 78.62 87 VAL A C 1
ATOM 696 O O . VAL A 1 87 ? -14.075 10.935 5.181 1.00 78.62 87 VAL A O 1
ATOM 699 N N . ASP A 1 88 ? -12.787 11.223 6.991 1.00 70.44 88 ASP A N 1
ATOM 700 C CA . ASP A 1 88 ? -12.608 12.668 6.763 1.00 70.44 88 ASP A CA 1
ATOM 701 C C . ASP A 1 88 ? -11.470 12.964 5.766 1.00 70.44 88 ASP A C 1
ATOM 703 O O . ASP A 1 88 ? -11.595 13.867 4.936 1.00 70.44 88 ASP A O 1
ATOM 707 N N . ALA A 1 89 ? -10.377 12.190 5.770 1.00 65.19 89 ALA A N 1
ATOM 708 C CA . ALA A 1 89 ? -9.257 12.404 4.841 1.00 65.19 89 ALA A CA 1
ATOM 709 C C . ALA A 1 89 ? -9.649 12.296 3.344 1.00 65.19 89 ALA A C 1
ATOM 711 O O . ALA A 1 89 ? -9.225 13.151 2.558 1.00 65.19 89 ALA A O 1
ATOM 712 N N . PRO A 1 90 ? -10.507 11.345 2.912 1.00 57.72 90 PRO A N 1
ATOM 713 C CA . PRO A 1 90 ? -10.982 11.280 1.526 1.00 57.72 90 PRO A CA 1
ATOM 714 C C . PRO A 1 90 ? -11.842 12.478 1.085 1.00 57.72 90 PRO A C 1
ATOM 716 O O . PRO A 1 90 ? -11.892 12.776 -0.110 1.00 57.72 90 PRO A O 1
ATOM 719 N N . GLN A 1 91 ? -12.494 13.198 2.011 1.00 55.97 91 GLN A N 1
ATOM 720 C CA . GLN A 1 91 ? -13.321 14.371 1.676 1.00 55.97 91 GLN A CA 1
ATOM 721 C C . GLN A 1 91 ? -12.491 15.546 1.134 1.00 55.97 91 GLN A C 1
ATOM 723 O O . GLN A 1 91 ? -13.011 16.380 0.393 1.00 55.97 91 GLN A O 1
ATOM 728 N N . GLN A 1 92 ? -11.196 15.608 1.463 1.00 51.09 92 GLN A N 1
ATOM 729 C CA . GLN A 1 92 ? -10.325 16.735 1.114 1.00 51.09 92 GLN A CA 1
ATOM 730 C C . GLN A 1 92 ? -9.879 16.741 -0.362 1.00 51.09 92 GLN A C 1
ATOM 732 O O . GLN A 1 92 ? -9.476 17.785 -0.871 1.00 51.09 92 GLN A O 1
ATOM 737 N N . PHE A 1 93 ? -9.983 15.612 -1.077 1.00 45.03 93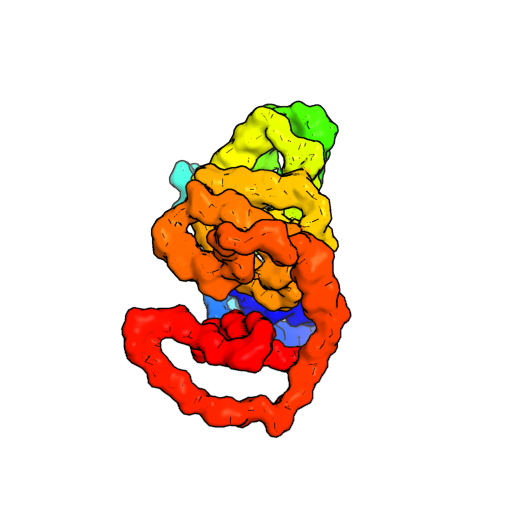 PHE A N 1
ATOM 738 C CA . PHE A 1 93 ? -9.420 15.442 -2.428 1.00 45.03 93 PHE A CA 1
ATOM 739 C C . PHE A 1 93 ? -10.396 15.687 -3.596 1.00 45.03 93 PHE A C 1
ATOM 741 O O . PHE A 1 93 ? -10.036 15.482 -4.756 1.00 45.03 93 PHE A O 1
ATOM 748 N N . GLY A 1 94 ? -11.615 16.169 -3.343 1.00 43.66 94 GLY A N 1
ATOM 749 C CA . GLY A 1 94 ? -12.562 16.480 -4.417 1.00 43.66 94 GLY A CA 1
ATOM 750 C C . GLY A 1 94 ? -13.844 17.114 -3.897 1.00 43.66 94 GLY A C 1
ATOM 751 O O . GLY A 1 94 ? -14.742 16.416 -3.437 1.00 43.66 94 GLY A O 1
ATOM 752 N N . ALA A 1 95 ? -13.911 18.442 -3.980 1.00 42.53 95 ALA A N 1
ATOM 753 C CA . ALA A 1 95 ? -14.988 19.277 -3.463 1.00 42.53 95 ALA A CA 1
ATOM 754 C C . ALA A 1 95 ? -16.407 18.803 -3.848 1.00 42.53 95 ALA A C 1
ATOM 756 O O . ALA A 1 95 ? -16.778 18.818 -5.019 1.00 42.53 95 ALA A O 1
ATOM 757 N N . GLN A 1 96 ? -17.203 18.452 -2.832 1.00 45.06 96 GLN A N 1
ATOM 758 C CA . GLN A 1 96 ? -18.646 18.706 -2.674 1.00 45.06 96 GLN A CA 1
ATOM 759 C C . GLN A 1 96 ? -19.049 18.307 -1.242 1.00 45.06 96 GLN A C 1
ATOM 761 O O . GLN A 1 96 ? -18.430 17.421 -0.658 1.00 45.06 96 GLN A O 1
ATOM 766 N N . HIS A 1 97 ? -20.065 18.967 -0.674 1.00 53.28 97 HIS A N 1
ATOM 767 C CA . HIS A 1 97 ? -20.584 18.771 0.689 1.00 53.28 97 HIS A CA 1
ATOM 768 C C . HIS A 1 97 ? -21.130 17.348 0.924 1.00 53.28 97 HIS A C 1
ATOM 770 O O . HIS A 1 97 ? -22.341 17.133 0.931 1.00 53.28 97 HIS A O 1
ATOM 776 N N . ARG A 1 98 ? -20.254 16.357 1.102 1.00 64.38 98 ARG A N 1
ATOM 777 C CA . ARG A 1 98 ? -20.644 15.007 1.521 1.00 64.38 98 ARG A CA 1
ATOM 778 C C . ARG A 1 98 ? -20.634 14.932 3.036 1.00 64.38 98 ARG A C 1
ATOM 780 O O . ARG A 1 98 ? -19.735 15.461 3.685 1.00 64.38 98 ARG A O 1
ATOM 787 N N . THR A 1 99 ? -21.639 14.283 3.607 1.00 72.62 99 THR A N 1
ATOM 788 C CA . THR A 1 99 ? -21.678 14.064 5.052 1.00 72.62 99 THR A CA 1
ATOM 789 C C . THR A 1 99 ? -20.700 12.951 5.434 1.00 72.62 99 THR A C 1
ATOM 791 O O . THR A 1 99 ? -20.473 12.020 4.660 1.00 72.62 99 THR A O 1
ATOM 794 N N . VAL A 1 100 ? -20.155 13.010 6.654 1.00 72.44 100 VAL A N 1
ATOM 795 C CA . VAL A 1 100 ? -19.312 11.942 7.236 1.00 72.44 100 VAL A CA 1
ATOM 796 C C . VAL A 1 100 ? -20.018 10.583 7.156 1.00 72.44 100 VAL A C 1
ATOM 798 O O . VAL A 1 100 ? -19.406 9.568 6.844 1.00 72.44 100 VAL A O 1
ATOM 801 N N . TYR A 1 101 ? -21.339 10.579 7.339 1.00 72.12 101 TYR A N 1
ATOM 802 C CA . TYR A 1 101 ? -22.178 9.393 7.207 1.00 72.12 101 TYR A CA 1
ATOM 803 C C . TYR A 1 101 ? -22.201 8.809 5.783 1.00 72.12 101 TYR A C 1
ATOM 805 O O . TYR A 1 101 ? -22.119 7.599 5.605 1.00 72.12 101 TYR A O 1
ATOM 813 N N . MET A 1 102 ? -22.286 9.641 4.741 1.00 69.06 102 MET A N 1
ATOM 814 C CA . MET A 1 102 ? -22.241 9.139 3.361 1.00 69.06 102 MET A CA 1
ATOM 815 C C . MET A 1 102 ? -20.877 8.531 3.032 1.00 69.06 102 MET A C 1
ATOM 817 O O . MET A 1 102 ? -20.805 7.471 2.414 1.00 69.06 102 MET A O 1
ATOM 821 N N . VAL A 1 103 ? -19.794 9.169 3.483 1.00 71.75 103 VAL A N 1
ATOM 822 C CA . VAL A 1 103 ? -18.440 8.669 3.220 1.00 71.75 103 VAL A CA 1
ATOM 823 C C . VAL A 1 103 ? -18.158 7.379 3.991 1.00 71.75 103 VAL A C 1
ATOM 825 O O . VAL A 1 103 ? -17.505 6.487 3.454 1.00 71.75 103 VAL A O 1
ATOM 828 N N . SER A 1 104 ? -18.693 7.210 5.205 1.00 68.50 104 SER A N 1
ATOM 829 C CA . SER A 1 104 ? -18.541 5.946 5.933 1.00 68.50 104 SER A CA 1
ATOM 830 C C . SER A 1 104 ? -19.226 4.782 5.217 1.00 68.50 104 SER A C 1
ATOM 832 O O . SER A 1 104 ? -18.639 3.705 5.138 1.00 68.50 104 SER A O 1
ATOM 834 N N . LEU A 1 105 ? -20.396 5.002 4.605 1.00 69.38 105 LEU A N 1
ATOM 835 C CA . LEU A 1 105 ? -21.059 3.997 3.767 1.00 69.38 105 LEU A CA 1
ATOM 836 C C . LEU A 1 105 ? -20.231 3.643 2.524 1.00 69.38 105 LEU A C 1
ATOM 838 O O . LEU A 1 105 ? -20.063 2.459 2.223 1.00 69.38 105 LEU A O 1
ATOM 842 N N . GLU A 1 106 ? -19.672 4.641 1.832 1.00 72.00 106 GLU A N 1
ATOM 843 C CA . GLU A 1 106 ? -18.791 4.432 0.670 1.00 72.00 106 GLU A CA 1
ATOM 844 C C . GLU A 1 106 ? -17.547 3.607 1.044 1.00 72.00 106 GLU A C 1
ATOM 846 O O . GLU A 1 106 ? -17.202 2.642 0.356 1.00 72.00 106 GLU A O 1
ATOM 851 N N . GLN A 1 107 ? -16.911 3.942 2.170 1.00 71.62 107 GLN A N 1
ATOM 852 C CA . GLN A 1 107 ? -15.726 3.249 2.695 1.00 71.62 107 GLN A CA 1
ATOM 853 C C . GLN A 1 107 ? -16.068 1.966 3.469 1.00 71.62 107 GLN A C 1
ATOM 855 O O . GLN A 1 107 ? -15.176 1.256 3.939 1.00 71.62 107 GLN A O 1
ATOM 860 N N . LYS A 1 108 ? -17.363 1.648 3.594 1.00 77.25 108 LYS A N 1
ATOM 861 C CA . LYS A 1 108 ? -17.912 0.507 4.342 1.00 77.25 108 LYS A CA 1
ATOM 862 C C . LYS A 1 108 ? -17.478 0.476 5.812 1.00 77.25 108 LYS A C 1
ATOM 864 O O . LYS A 1 108 ? -17.449 -0.595 6.419 1.00 77.25 108 LYS A O 1
ATOM 869 N N . VAL A 1 109 ? -17.136 1.637 6.369 1.00 79.31 109 VAL A N 1
ATOM 870 C CA . VAL A 1 109 ? -16.843 1.823 7.790 1.00 79.31 109 VAL A CA 1
ATOM 871 C C . VAL A 1 109 ? -18.163 1.714 8.560 1.00 79.31 109 VAL A C 1
ATOM 873 O O . VAL A 1 109 ? -19.118 2.408 8.206 1.00 79.31 109 VAL A O 1
ATOM 876 N N . PRO A 1 110 ? -18.250 0.873 9.608 1.00 80.00 110 PRO A N 1
ATOM 877 C CA . PRO A 1 110 ? -19.460 0.753 10.415 1.00 80.00 110 PRO A CA 1
ATOM 878 C C . PRO A 1 110 ? -19.930 2.113 10.945 1.00 80.00 110 PRO A C 1
ATOM 880 O O . PRO A 1 110 ? -19.183 2.814 11.628 1.00 80.00 110 PRO A O 1
ATOM 883 N N . THR A 1 111 ? -21.179 2.487 10.658 1.00 79.19 111 THR A N 1
ATOM 884 C CA . THR A 1 111 ? -21.729 3.807 11.022 1.00 79.19 111 THR A CA 1
ATOM 885 C C . THR A 1 111 ? -21.742 4.040 12.531 1.00 79.19 111 THR A C 1
ATOM 887 O O . THR A 1 111 ? -21.553 5.169 12.967 1.00 79.19 111 THR A O 1
ATOM 890 N N . ILE A 1 112 ? -21.833 2.971 13.327 1.00 79.19 112 ILE A N 1
ATOM 891 C CA . ILE A 1 112 ? -21.719 3.031 14.789 1.00 79.19 112 ILE A CA 1
ATOM 892 C C . ILE A 1 112 ? -20.402 3.668 15.261 1.00 79.19 112 ILE A C 1
ATOM 894 O O . ILE A 1 112 ? -20.387 4.347 16.281 1.00 79.19 112 ILE A O 1
ATOM 898 N N . LEU A 1 113 ? -19.304 3.517 14.509 1.00 84.00 113 LEU A N 1
ATOM 899 C CA . LEU A 1 113 ? -18.029 4.161 14.835 1.00 84.00 113 LEU A CA 1
ATOM 900 C C . LEU A 1 113 ? -18.071 5.670 14.561 1.00 84.00 113 LEU A C 1
ATOM 902 O O . LEU A 1 113 ? -17.462 6.440 15.299 1.00 84.00 113 LEU A O 1
ATOM 906 N N . VAL A 1 114 ? -18.819 6.103 13.540 1.00 83.50 114 VAL A N 1
ATOM 907 C CA . VAL A 1 114 ? -19.047 7.528 13.248 1.00 83.50 114 VAL A CA 1
ATOM 908 C C . VAL A 1 114 ? -19.878 8.171 14.352 1.00 83.50 114 VAL A C 1
ATOM 910 O O . VAL A 1 114 ? -19.504 9.233 14.854 1.00 83.50 114 VAL A O 1
ATOM 913 N N . ASP A 1 115 ? -20.951 7.502 14.771 1.00 81.38 115 ASP A N 1
ATOM 914 C CA . ASP A 1 115 ? -21.791 7.952 15.884 1.00 81.38 115 ASP A CA 1
ATOM 915 C C . ASP A 1 115 ? -20.968 8.029 17.176 1.00 81.38 115 ASP A C 1
ATOM 917 O O . ASP A 1 115 ? -21.004 9.032 17.891 1.00 81.38 115 ASP A O 1
ATOM 921 N N . MET A 1 116 ? -20.131 7.016 17.422 1.00 87.25 116 MET A N 1
ATOM 922 C CA . MET A 1 116 ? -19.236 6.982 18.574 1.00 87.25 116 MET A CA 1
ATOM 923 C C . MET A 1 116 ? -18.233 8.137 18.565 1.00 87.25 116 MET A C 1
ATOM 925 O O . MET A 1 116 ? -18.051 8.821 19.574 1.00 87.25 116 MET A O 1
ATOM 929 N N . ARG A 1 117 ? -17.606 8.398 17.412 1.00 93.25 117 ARG A N 1
ATOM 930 C CA . ARG A 1 117 ? -16.710 9.543 17.228 1.00 93.25 117 ARG A CA 1
ATOM 931 C C . ARG A 1 117 ? -17.444 10.848 17.511 1.00 93.25 117 ARG A C 1
ATOM 933 O O . ARG A 1 117 ? -16.892 11.695 18.209 1.00 93.25 117 ARG A O 1
ATOM 940 N N . HIS A 1 118 ? -18.667 11.017 17.006 1.00 88.94 118 HIS A N 1
ATOM 941 C CA . HIS A 1 118 ? -19.473 12.210 17.265 1.00 88.94 118 HIS A CA 1
ATOM 942 C C . HIS A 1 118 ? -19.682 12.419 18.773 1.00 88.94 118 HIS A C 1
ATOM 944 O O . HIS A 1 118 ? -19.320 13.481 19.287 1.00 88.94 118 HIS A O 1
ATOM 950 N N . SER A 1 119 ? -20.140 11.391 19.498 1.00 87.00 119 SER A N 1
ATOM 951 C CA . SER A 1 119 ? -20.320 11.444 20.957 1.00 87.00 119 SER A CA 1
ATOM 952 C C . SER A 1 119 ? -19.034 11.811 21.706 1.00 87.00 119 SER A C 1
ATOM 954 O O . SER A 1 119 ? -19.048 12.748 22.508 1.00 87.00 119 SER A O 1
ATOM 956 N N . ILE A 1 120 ? -17.911 11.149 21.395 1.00 93.31 120 ILE A N 1
ATOM 957 C CA . ILE A 1 120 ? -16.608 11.409 22.031 1.00 93.31 120 ILE A CA 1
ATOM 958 C C . ILE A 1 120 ? -16.167 12.858 21.796 1.00 93.31 120 ILE A C 1
ATOM 960 O O . ILE A 1 120 ? -15.770 13.543 22.738 1.00 93.31 120 ILE A O 1
ATOM 964 N N . THR A 1 121 ? -16.264 13.356 20.557 1.00 90.12 121 THR A N 1
ATOM 965 C CA . THR A 1 121 ? -15.842 14.731 20.226 1.00 90.12 121 THR A CA 1
ATOM 966 C C . THR A 1 121 ? -16.710 15.809 20.876 1.00 90.12 121 THR A C 1
ATOM 968 O O . THR A 1 121 ? -16.236 16.921 21.087 1.00 90.12 121 THR A O 1
ATOM 971 N N . HIS A 1 122 ? -17.946 15.476 21.256 1.00 91.25 122 HIS A N 1
ATOM 972 C CA . HIS A 1 122 ? -18.823 16.341 22.048 1.00 91.25 122 HIS A CA 1
ATOM 973 C C . HIS A 1 122 ? -18.652 16.167 23.567 1.00 91.25 122 HIS A C 1
ATOM 975 O O . HIS A 1 122 ? -19.430 16.722 24.341 1.00 91.25 122 HIS A O 1
ATOM 981 N N . GLY A 1 123 ? -17.626 15.432 24.008 1.00 87.75 123 GLY A N 1
ATOM 982 C CA . GLY A 1 123 ? -17.292 15.250 25.422 1.00 87.75 123 GLY A CA 1
ATOM 983 C C . GLY A 1 123 ? -18.107 14.166 26.129 1.00 87.75 123 GLY A C 1
ATOM 984 O O . GLY A 1 123 ? -17.995 14.019 27.345 1.00 87.75 123 GLY A O 1
ATOM 985 N N . ILE A 1 124 ? -18.908 13.388 25.397 1.00 89.69 124 ILE A N 1
ATOM 986 C CA . ILE A 1 124 ? -19.676 12.270 25.950 1.00 89.69 124 ILE A CA 1
ATOM 987 C C . ILE A 1 124 ? -18.820 11.010 25.821 1.00 89.69 124 ILE A C 1
ATOM 989 O O . ILE A 1 124 ? -18.845 10.324 24.798 1.00 89.69 124 ILE A O 1
ATOM 993 N N . LEU A 1 125 ? -18.029 10.726 26.859 1.00 89.75 125 LEU A N 1
ATOM 994 C CA . LEU A 1 125 ? -17.177 9.540 26.902 1.00 89.75 125 LEU A CA 1
ATOM 995 C C . LEU A 1 125 ? -18.009 8.282 27.207 1.00 89.75 125 LEU A C 1
ATOM 997 O O . LEU A 1 125 ? -18.666 8.223 28.251 1.00 89.75 125 LEU A O 1
ATOM 1001 N N . PRO A 1 126 ? -17.983 7.262 26.333 1.00 90.75 126 PRO A N 1
ATOM 1002 C CA . PRO A 1 126 ? -18.688 6.008 26.566 1.00 90.75 126 PRO A CA 1
ATOM 1003 C C . PRO A 1 126 ? -18.072 5.205 27.713 1.00 90.75 126 PRO A C 1
ATOM 1005 O O . PRO A 1 126 ? -16.927 5.409 28.119 1.00 90.75 126 PRO A O 1
ATOM 1008 N N . SER A 1 127 ? -18.830 4.228 28.210 1.00 92.81 127 SER A N 1
ATOM 1009 C CA . SER A 1 127 ? -18.321 3.302 29.216 1.00 92.81 127 SER A CA 1
ATOM 1010 C C . SER A 1 127 ? -17.208 2.414 28.649 1.00 92.81 127 SER A C 1
ATOM 1012 O O . SER A 1 127 ? -17.147 2.115 27.455 1.00 92.81 127 SER A O 1
ATOM 1014 N N . ARG A 1 128 ? -16.333 1.940 29.538 1.00 94.56 128 ARG A N 1
ATOM 1015 C CA . ARG A 1 128 ? -15.209 1.065 29.186 1.00 94.56 128 ARG A CA 1
ATOM 1016 C C . ARG A 1 128 ? -15.616 -0.188 28.383 1.00 94.56 128 ARG A C 1
ATOM 1018 O O . ARG A 1 128 ? -14.951 -0.453 27.385 1.00 94.56 128 ARG A O 1
ATOM 1025 N N . PRO A 1 129 ? -16.686 -0.933 28.732 1.00 90.56 129 PRO A N 1
ATOM 1026 C CA . PRO A 1 129 ? -17.134 -2.066 27.919 1.00 90.56 129 PRO A CA 1
ATOM 1027 C C . PRO A 1 129 ? -17.552 -1.659 26.501 1.00 90.56 129 PRO A C 1
ATOM 1029 O O . PRO A 1 129 ? -17.199 -2.339 25.546 1.00 90.56 129 PRO A O 1
ATOM 1032 N N . VAL A 1 130 ? -18.241 -0.522 26.350 1.00 90.62 130 VAL A N 1
ATOM 1033 C CA . VAL A 1 130 ? -18.661 -0.017 25.033 1.00 90.62 130 VAL A CA 1
ATOM 1034 C C . VAL A 1 130 ? -17.445 0.324 24.177 1.00 90.62 130 VAL A C 1
ATOM 1036 O O . VAL A 1 130 ? -17.374 -0.102 23.030 1.00 90.62 130 VAL A O 1
ATOM 1039 N N . LEU A 1 131 ? -16.461 1.034 24.738 1.00 93.44 131 LEU A N 1
ATOM 1040 C CA . LEU A 1 131 ? -15.216 1.349 24.033 1.00 93.44 131 LEU A CA 1
ATOM 1041 C C . LEU A 1 131 ? -14.461 0.084 23.609 1.00 93.44 131 LEU A C 1
ATOM 1043 O O . LEU A 1 131 ? -13.950 0.033 22.496 1.00 93.44 131 LEU A O 1
ATOM 1047 N N . PHE A 1 132 ? -14.421 -0.946 24.456 1.00 93.31 132 PHE A N 1
ATOM 1048 C CA . PHE A 1 132 ? -13.767 -2.210 24.117 1.00 93.31 132 PHE A CA 1
ATOM 1049 C C . PHE A 1 132 ? -14.440 -2.915 22.933 1.00 93.31 132 PHE A C 1
ATOM 1051 O O . PHE A 1 132 ? -13.749 -3.365 22.021 1.00 93.31 132 PHE A O 1
ATOM 1058 N N . GLU A 1 133 ? -15.774 -2.935 22.890 1.00 87.69 133 GLU A N 1
ATOM 1059 C CA . GLU A 1 133 ? -16.503 -3.457 21.729 1.00 87.69 133 GLU A CA 1
ATOM 1060 C C . GLU A 1 133 ? -16.237 -2.631 20.462 1.00 87.69 133 GLU A C 1
ATOM 1062 O O . GLU A 1 133 ? -16.063 -3.197 19.386 1.00 87.69 133 GLU A O 1
ATOM 1067 N N . MET A 1 134 ? -16.102 -1.304 20.564 1.00 90.06 134 MET A N 1
ATOM 1068 C CA . MET A 1 134 ? -15.729 -0.478 19.406 1.00 90.06 134 MET A CA 1
ATOM 1069 C C . MET A 1 134 ? -14.324 -0.799 18.889 1.00 90.06 134 MET A C 1
ATOM 1071 O O . MET A 1 134 ? -14.122 -0.859 17.677 1.00 90.06 134 MET A O 1
ATOM 1075 N N . ILE A 1 135 ? -13.362 -1.047 19.783 1.00 96.56 135 ILE A N 1
ATOM 1076 C CA . ILE A 1 135 ? -12.013 -1.474 19.392 1.00 96.56 135 ILE A CA 1
ATOM 1077 C C . ILE A 1 135 ? -12.060 -2.822 18.664 1.00 96.56 135 ILE A C 1
ATOM 1079 O O . ILE A 1 135 ? -11.427 -2.945 17.620 1.00 96.56 135 ILE A O 1
ATOM 1083 N N . LYS A 1 136 ? -12.861 -3.792 19.128 1.00 89.88 136 LYS A N 1
ATOM 1084 C CA . LYS A 1 136 ? -13.054 -5.067 18.410 1.00 89.88 136 LYS A CA 1
ATOM 1085 C C . LYS A 1 136 ? -13.634 -4.873 17.012 1.00 89.88 136 LYS A C 1
ATOM 1087 O O . LYS A 1 136 ? -13.126 -5.462 16.065 1.00 89.88 136 LYS A O 1
ATOM 1092 N N . ILE A 1 137 ? -14.648 -4.017 16.868 1.00 86.62 137 ILE A N 1
ATOM 1093 C CA . ILE A 1 137 ? -15.237 -3.703 15.557 1.00 86.62 137 ILE A CA 1
ATOM 1094 C C . ILE A 1 137 ? -14.173 -3.121 14.616 1.00 86.62 137 ILE A C 1
ATOM 1096 O O . ILE A 1 137 ? -14.122 -3.488 13.441 1.00 86.62 137 ILE A O 1
ATOM 1100 N N . ILE A 1 138 ? -13.302 -2.235 15.114 1.00 93.56 138 ILE A N 1
ATOM 1101 C CA . ILE A 1 138 ? -12.181 -1.700 14.326 1.00 93.56 138 ILE A CA 1
ATOM 1102 C C . ILE A 1 138 ? -11.196 -2.821 13.963 1.00 93.56 138 ILE A C 1
ATOM 1104 O O . ILE A 1 138 ? -10.791 -2.900 12.803 1.00 93.56 138 ILE A O 1
ATOM 1108 N N . SER A 1 139 ? -10.843 -3.710 14.900 1.00 93.19 139 SER A N 1
ATOM 1109 C CA . SER A 1 139 ? -9.968 -4.860 14.632 1.00 93.19 139 SER A CA 1
ATOM 1110 C C . SER A 1 139 ? -10.517 -5.748 13.519 1.00 93.19 139 SER A C 1
ATOM 1112 O O . SER A 1 139 ? -9.816 -6.017 12.544 1.00 93.19 139 SER A O 1
ATOM 1114 N N . GLU A 1 140 ? -11.782 -6.158 13.616 1.00 86.06 140 GLU A N 1
ATOM 1115 C CA . GLU A 1 140 ? -12.450 -6.982 12.604 1.00 86.06 140 GLU A CA 1
ATOM 1116 C C . GLU A 1 140 ? -12.500 -6.279 11.247 1.00 86.06 140 GLU A C 1
ATOM 1118 O O . GLU A 1 140 ? -12.216 -6.889 10.212 1.00 86.06 140 GLU A O 1
ATOM 1123 N N . PHE A 1 141 ? -12.805 -4.979 11.244 1.00 87.81 141 PHE A N 1
ATOM 1124 C CA . PHE A 1 141 ? -12.786 -4.175 10.030 1.00 87.81 141 PHE A CA 1
ATOM 1125 C C . PHE A 1 141 ? -11.397 -4.180 9.383 1.00 87.81 141 PHE A C 1
ATOM 1127 O O . PHE A 1 141 ? -11.291 -4.459 8.189 1.00 87.81 141 PHE A O 1
ATOM 1134 N N . LEU A 1 142 ? -10.336 -3.907 10.148 1.00 89.81 142 LEU A N 1
ATOM 1135 C CA . LEU A 1 142 ? -8.957 -3.884 9.649 1.00 89.81 142 LEU A CA 1
ATOM 1136 C C . LEU A 1 142 ? -8.530 -5.258 9.129 1.00 89.81 142 LEU A C 1
ATOM 1138 O O . LEU A 1 142 ? -7.929 -5.347 8.058 1.00 89.81 142 LEU A O 1
ATOM 1142 N N . VAL A 1 143 ? -8.889 -6.328 9.839 1.00 88.88 143 VAL A N 1
ATOM 1143 C CA . VAL A 1 143 ? -8.658 -7.705 9.396 1.00 88.88 143 VAL A CA 1
ATOM 1144 C C . VAL A 1 143 ? -9.331 -7.934 8.050 1.00 88.88 143 VAL A C 1
ATOM 1146 O O . VAL A 1 143 ? -8.653 -8.283 7.097 1.00 88.88 143 VAL A O 1
ATOM 1149 N N . VAL A 1 144 ? -10.633 -7.698 7.916 1.00 82.56 144 VAL A N 1
ATOM 1150 C CA . VAL A 1 144 ? -11.370 -8.039 6.686 1.00 82.56 144 VAL A CA 1
ATOM 1151 C C . VAL A 1 144 ? -11.018 -7.125 5.509 1.00 82.56 144 VAL A C 1
ATOM 1153 O O . VAL A 1 144 ? -10.985 -7.575 4.365 1.00 82.56 144 VAL A O 1
ATOM 1156 N N . ARG A 1 145 ? -10.810 -5.830 5.758 1.00 81.50 145 ARG A N 1
ATOM 1157 C CA . ARG A 1 145 ? -10.726 -4.808 4.699 1.00 81.50 145 ARG A CA 1
ATOM 1158 C C . ARG A 1 145 ? -9.318 -4.432 4.289 1.00 81.50 145 ARG A C 1
ATOM 1160 O O . ARG A 1 145 ? -9.170 -3.832 3.228 1.00 81.50 145 ARG A O 1
ATOM 1167 N N . TYR A 1 146 ? -8.331 -4.714 5.129 1.00 85.25 146 TYR A N 1
ATOM 1168 C CA . TYR A 1 146 ? -6.964 -4.276 4.892 1.00 85.25 146 TYR A CA 1
ATOM 1169 C C . TYR A 1 146 ? -5.968 -5.428 4.986 1.00 85.25 146 TYR A C 1
ATOM 1171 O O . TYR A 1 146 ? -5.180 -5.631 4.064 1.00 85.25 146 TYR A O 1
ATOM 1179 N N . TRP A 1 147 ? -6.009 -6.208 6.068 1.00 84.69 147 TRP A N 1
ATOM 1180 C CA . TRP A 1 147 ? -4.996 -7.232 6.301 1.00 84.69 147 TRP A CA 1
ATOM 1181 C C . TRP A 1 147 ? -5.299 -8.565 5.614 1.00 84.69 147 TRP A C 1
ATOM 1183 O O . TRP A 1 147 ? -4.386 -9.150 5.060 1.00 84.69 147 TRP A O 1
ATOM 1193 N N . ARG A 1 148 ? -6.545 -9.050 5.596 1.00 77.69 148 ARG A N 1
ATOM 1194 C CA . ARG A 1 148 ? -6.977 -10.315 4.958 1.00 77.69 148 ARG A CA 1
ATOM 1195 C C . ARG A 1 148 ? -7.649 -10.129 3.606 1.00 77.69 148 ARG A C 1
ATOM 1197 O O . ARG A 1 148 ? -8.229 -11.082 3.096 1.00 77.69 148 ARG A O 1
ATOM 1204 N N . THR A 1 149 ? -7.616 -8.939 3.017 1.00 61.41 149 THR A N 1
ATOM 1205 C CA . THR A 1 149 ? -7.906 -8.822 1.587 1.00 61.41 149 THR A CA 1
ATOM 1206 C C . THR A 1 149 ? -6.922 -9.733 0.859 1.00 61.41 149 THR A C 1
ATOM 1208 O O . THR A 1 149 ? -5.746 -9.392 0.733 1.00 61.41 149 THR A O 1
ATOM 1211 N N . GLU A 1 150 ? -7.398 -10.936 0.520 1.00 43.50 150 GLU A N 1
ATOM 1212 C CA . GLU A 1 150 ? -6.683 -11.963 -0.222 1.00 43.50 150 GLU A CA 1
ATOM 1213 C C . GLU A 1 150 ? -6.026 -11.266 -1.404 1.00 43.50 150 GLU A C 1
ATOM 1215 O O . GLU A 1 150 ? -6.702 -10.619 -2.200 1.00 43.50 150 GLU A O 1
ATOM 1220 N N . GLU A 1 151 ? -4.700 -11.352 -1.461 1.00 41.75 151 GLU A N 1
ATOM 1221 C CA . GLU A 1 151 ? -3.925 -10.922 -2.609 1.00 41.75 151 GLU A CA 1
ATOM 1222 C C . GLU A 1 151 ? -4.082 -9.423 -2.969 1.00 41.75 151 GLU A C 1
ATOM 1224 O O . GLU A 1 151 ? -4.951 -9.020 -3.732 1.00 41.75 151 GLU A O 1
ATOM 1229 N N . ASN A 1 152 ? -3.071 -8.611 -2.651 1.00 40.34 152 ASN A N 1
ATOM 1230 C CA . ASN A 1 152 ? -2.647 -7.563 -3.600 1.00 40.34 152 ASN A CA 1
ATOM 1231 C C . ASN A 1 152 ? -1.941 -8.169 -4.847 1.00 40.34 152 ASN A C 1
ATOM 1233 O O . ASN A 1 152 ? -1.265 -7.459 -5.587 1.00 40.34 152 ASN A O 1
ATOM 1237 N N . GLU A 1 153 ? -2.109 -9.477 -5.086 1.00 41.62 153 GLU A N 1
ATOM 1238 C CA . GLU A 1 153 ? -2.042 -10.139 -6.399 1.00 41.62 153 GLU A CA 1
ATOM 1239 C C . GLU A 1 153 ? -3.424 -10.265 -7.078 1.00 41.62 153 GLU A C 1
ATOM 1241 O O . GLU A 1 153 ? -3.496 -10.562 -8.274 1.00 41.62 153 GLU A O 1
ATOM 1246 N N . SER A 1 154 ? -4.519 -9.901 -6.396 1.00 40.25 154 SER A N 1
ATOM 1247 C CA . SER A 1 154 ? -5.794 -9.628 -7.039 1.00 40.25 154 SER A CA 1
ATOM 1248 C C . SER A 1 154 ? -5.596 -8.365 -7.852 1.00 40.25 154 SER A C 1
ATOM 1250 O O . SER A 1 154 ? -5.745 -7.247 -7.358 1.00 40.25 154 SER A O 1
ATOM 1252 N N . THR A 1 155 ? -5.243 -8.554 -9.122 1.00 46.09 155 THR A N 1
ATOM 1253 C CA . THR A 1 155 ? -5.788 -7.796 -10.249 1.00 46.09 155 THR A CA 1
ATOM 1254 C C . THR A 1 155 ? -7.033 -7.052 -9.745 1.00 46.09 155 THR A C 1
ATOM 1256 O O . THR A 1 155 ? -8.055 -7.716 -9.552 1.00 46.09 155 THR A O 1
ATOM 1259 N N . PRO A 1 156 ? -6.950 -5.746 -9.404 1.00 51.75 156 PRO A N 1
ATOM 1260 C CA . PRO A 1 156 ? -8.022 -5.091 -8.660 1.00 51.75 156 PRO A CA 1
ATOM 1261 C C . PRO A 1 156 ? -9.348 -5.305 -9.397 1.00 51.75 156 PRO A C 1
ATOM 1263 O O . PRO A 1 156 ? -9.336 -5.500 -10.602 1.00 51.75 156 PRO A O 1
ATOM 1266 N N . MET A 1 157 ? -10.500 -5.352 -8.727 1.00 53.03 157 MET A N 1
ATOM 1267 C CA . MET A 1 157 ? -11.766 -5.777 -9.367 1.00 53.03 157 MET A CA 1
ATOM 1268 C C . MET A 1 157 ? -12.082 -5.025 -10.680 1.00 53.03 157 MET A C 1
ATOM 1270 O O . MET A 1 157 ? -12.656 -5.582 -11.610 1.00 53.03 157 MET A O 1
ATOM 1274 N N . TRP A 1 158 ? -11.642 -3.771 -10.796 1.00 58.41 158 TRP A N 1
ATOM 1275 C CA . TRP A 1 158 ? -11.721 -3.000 -12.036 1.00 58.41 158 TRP A CA 1
ATOM 1276 C C . TRP A 1 158 ? -10.738 -3.490 -13.121 1.00 58.41 158 TRP A C 1
ATOM 1278 O O . TRP A 1 158 ? -11.016 -3.325 -14.294 1.00 58.41 158 TRP A O 1
ATOM 1288 N N . PHE A 1 159 ? -9.607 -4.100 -12.768 1.00 55.31 159 PHE A N 1
ATOM 1289 C CA . PHE A 1 159 ? -8.597 -4.683 -13.650 1.00 55.31 159 PHE A CA 1
ATOM 1290 C C . PHE A 1 159 ? -8.996 -6.063 -14.204 1.00 55.31 159 PHE A C 1
ATOM 1292 O O . PHE A 1 159 ? -8.660 -6.373 -15.345 1.00 55.31 159 PHE A O 1
ATOM 1299 N N . SER A 1 160 ? -9.774 -6.873 -13.474 1.00 61.91 160 SER A N 1
ATOM 1300 C CA . SER A 1 160 ? -10.397 -8.078 -14.054 1.00 61.91 160 SER A CA 1
ATOM 1301 C C . SER A 1 160 ? -11.510 -7.694 -15.031 1.00 61.91 160 SER A C 1
ATOM 1303 O O . SER A 1 160 ? -11.608 -8.265 -16.117 1.00 61.91 160 SER A O 1
ATOM 1305 N N . GLU A 1 161 ? -12.280 -6.658 -14.698 1.00 65.44 161 GLU A N 1
ATOM 1306 C CA . GLU A 1 161 ? -13.219 -6.009 -15.615 1.00 65.44 161 GLU A CA 1
ATOM 1307 C C . GLU A 1 161 ? -12.500 -5.324 -16.791 1.00 65.44 161 GLU A C 1
ATOM 1309 O O . GLU A 1 161 ? -12.975 -5.424 -17.917 1.00 65.44 161 GLU A O 1
ATOM 1314 N N . LEU A 1 162 ? -11.326 -4.715 -16.580 1.00 65.44 162 LEU A N 1
ATOM 1315 C CA . LEU A 1 162 ? -10.487 -4.143 -17.638 1.00 65.44 162 LEU A CA 1
ATOM 1316 C C . LEU A 1 162 ? -10.036 -5.253 -18.583 1.00 65.44 162 LEU A C 1
ATOM 1318 O O . LEU A 1 162 ? -10.267 -5.148 -19.780 1.00 65.44 162 LEU A O 1
ATOM 1322 N N . LYS A 1 163 ? -9.463 -6.346 -18.058 1.00 61.22 163 LYS A N 1
ATOM 1323 C CA . LYS A 1 163 ? -9.083 -7.526 -18.848 1.00 61.22 163 LYS A CA 1
ATOM 1324 C C . LYS A 1 163 ? -10.277 -8.030 -19.666 1.00 61.22 163 LYS A C 1
ATOM 1326 O O . LYS A 1 163 ? -10.144 -8.181 -20.874 1.00 61.22 163 LYS A O 1
ATOM 1331 N N . ARG A 1 164 ? -11.463 -8.190 -19.059 1.00 68.12 164 ARG A N 1
ATOM 1332 C CA . ARG A 1 164 ? -12.693 -8.600 -19.771 1.00 68.12 164 ARG A CA 1
ATOM 1333 C C . ARG A 1 164 ? -13.120 -7.608 -20.851 1.00 68.12 164 ARG A C 1
ATOM 1335 O O . ARG A 1 164 ? -13.492 -8.042 -21.937 1.00 68.12 164 ARG A O 1
ATOM 1342 N N . ALA A 1 165 ? -13.095 -6.310 -20.566 1.00 65.00 165 ALA A N 1
ATOM 1343 C CA . ALA A 1 165 ? -13.508 -5.271 -21.503 1.00 65.00 165 ALA A CA 1
ATOM 1344 C C . ALA A 1 165 ? -12.517 -5.133 -22.673 1.00 65.00 165 ALA A C 1
ATOM 1346 O O . ALA A 1 165 ? -12.950 -4.956 -23.808 1.00 65.00 165 ALA A O 1
ATOM 1347 N N . ILE A 1 166 ? -11.214 -5.331 -22.432 1.00 59.97 166 ILE A N 1
ATOM 1348 C CA . ILE A 1 166 ? -10.186 -5.440 -23.479 1.00 59.97 166 ILE A CA 1
ATOM 1349 C C . ILE A 1 166 ? -10.458 -6.674 -24.345 1.00 59.97 166 ILE A C 1
ATOM 1351 O O . ILE A 1 166 ? -10.560 -6.552 -25.562 1.00 59.97 166 ILE A O 1
ATOM 1355 N N . THR A 1 167 ? -10.660 -7.849 -23.738 1.00 63.94 167 THR A N 1
ATOM 1356 C CA . THR A 1 167 ? -10.957 -9.092 -24.477 1.00 63.94 167 THR A CA 1
ATOM 1357 C C . THR A 1 167 ? -12.247 -8.997 -25.300 1.00 63.94 167 THR A C 1
ATOM 1359 O O . THR A 1 167 ? -12.353 -9.624 -26.350 1.00 63.94 167 THR A O 1
ATOM 1362 N N . ARG A 1 168 ? -13.231 -8.214 -24.845 1.00 69.19 168 ARG A N 1
ATOM 1363 C CA . ARG A 1 168 ? -14.509 -7.985 -25.542 1.00 69.19 168 ARG A CA 1
ATOM 1364 C C . ARG A 1 168 ? -14.496 -6.782 -26.489 1.00 69.19 168 ARG A C 1
ATOM 1366 O O . ARG A 1 168 ? -15.500 -6.555 -27.156 1.00 69.19 168 ARG A O 1
ATOM 1373 N N . ASN A 1 169 ? -13.391 -6.038 -26.556 1.00 62.59 169 ASN A N 1
ATOM 1374 C CA . ASN A 1 169 ? -13.258 -4.798 -27.323 1.00 62.59 169 ASN A CA 1
ATOM 1375 C C . ASN A 1 169 ? -14.348 -3.744 -26.993 1.00 62.59 169 ASN A C 1
ATOM 1377 O O . ASN A 1 169 ? -14.858 -3.057 -27.878 1.00 62.59 169 ASN A O 1
ATOM 1381 N N . ASP A 1 170 ? -14.723 -3.627 -25.714 1.00 67.69 170 ASP A N 1
ATOM 1382 C CA . ASP A 1 170 ? -15.788 -2.738 -25.225 1.00 67.69 170 ASP A CA 1
ATOM 1383 C C . ASP A 1 170 ? -15.215 -1.387 -24.756 1.00 67.69 170 ASP A C 1
ATOM 1385 O O . ASP A 1 170 ? -14.854 -1.191 -23.593 1.00 67.69 170 ASP A O 1
ATOM 1389 N N . VAL A 1 171 ? -15.082 -0.449 -25.696 1.00 60.44 171 VAL A N 1
ATOM 1390 C CA . VAL A 1 171 ? -14.365 0.825 -25.505 1.00 60.44 171 VAL A CA 1
ATOM 1391 C C . VAL A 1 171 ? -15.055 1.770 -24.518 1.00 60.44 171 VAL A C 1
ATOM 1393 O O . VAL A 1 171 ? -14.372 2.493 -23.787 1.00 60.44 171 VAL A O 1
ATOM 1396 N N . ASP A 1 172 ? -16.383 1.782 -24.476 1.00 63.38 172 ASP A N 1
ATOM 1397 C CA . ASP A 1 172 ? -17.118 2.663 -23.567 1.00 63.38 172 ASP A CA 1
ATOM 1398 C C . ASP A 1 172 ? -17.044 2.132 -22.137 1.00 63.38 172 ASP A C 1
ATOM 1400 O O . ASP A 1 172 ? -16.713 2.881 -21.213 1.00 63.38 172 ASP A O 1
ATOM 1404 N N . ARG A 1 173 ? -17.165 0.810 -21.965 1.00 67.62 173 ARG A N 1
ATOM 1405 C CA . ARG A 1 173 ? -16.952 0.177 -20.663 1.00 67.62 173 ARG A CA 1
ATOM 1406 C C . ARG A 1 173 ? -15.522 0.355 -20.163 1.00 67.62 173 ARG A C 1
ATOM 1408 O O . ARG A 1 173 ? -15.317 0.567 -18.969 1.00 67.62 173 ARG A O 1
ATOM 1415 N N . LEU A 1 174 ? -14.536 0.327 -21.063 1.00 61.72 174 LEU A N 1
ATOM 1416 C CA . LEU A 1 174 ? -13.143 0.622 -20.731 1.00 61.72 174 LEU A CA 1
ATOM 1417 C C . LEU A 1 174 ? -12.955 2.043 -20.190 1.00 61.72 174 LEU A C 1
ATOM 1419 O O . LEU A 1 174 ? -12.229 2.217 -19.212 1.00 61.72 174 LEU A O 1
ATOM 1423 N N . LYS A 1 175 ? -13.608 3.052 -20.779 1.00 61.81 175 LYS A N 1
ATOM 1424 C CA . LYS A 1 175 ? -13.535 4.436 -20.280 1.00 61.81 175 LYS A CA 1
ATOM 1425 C C . LYS A 1 175 ? -14.127 4.569 -18.882 1.00 61.81 175 LYS A C 1
ATOM 1427 O O . LYS A 1 175 ? -13.510 5.230 -18.045 1.00 61.81 175 LYS A O 1
ATOM 1432 N N . ASP A 1 176 ? -15.260 3.928 -18.616 1.00 65.06 176 ASP A N 1
ATOM 1433 C CA . ASP A 1 176 ? -15.914 3.962 -17.303 1.00 65.06 176 ASP A CA 1
ATOM 1434 C C . ASP A 1 176 ? -15.061 3.259 -16.241 1.00 65.06 176 ASP A C 1
ATOM 1436 O O . ASP A 1 176 ? -14.745 3.836 -15.198 1.00 65.06 176 ASP A O 1
ATOM 1440 N N . ILE A 1 177 ? -14.588 2.046 -16.554 1.00 63.28 177 ILE A N 1
ATOM 1441 C CA . ILE A 1 177 ? -13.700 1.250 -15.695 1.00 63.28 177 ILE A CA 1
ATOM 1442 C C . ILE A 1 177 ? -12.423 2.016 -15.366 1.00 63.28 177 ILE A C 1
ATOM 1444 O O . ILE A 1 177 ? -11.973 2.008 -14.223 1.00 63.28 177 ILE A O 1
ATOM 1448 N N . ILE A 1 178 ? -11.824 2.677 -16.354 1.00 60.31 178 ILE A N 1
ATOM 1449 C CA . ILE A 1 178 ? -10.614 3.471 -16.153 1.00 60.31 178 ILE A CA 1
ATOM 1450 C C . ILE A 1 178 ? -10.924 4.716 -15.335 1.00 60.31 178 ILE A C 1
ATOM 1452 O O . ILE A 1 178 ? -10.180 5.034 -14.415 1.00 60.31 178 ILE A O 1
ATOM 1456 N N . THR A 1 179 ? -12.021 5.412 -15.613 1.00 61.94 179 THR A N 1
ATOM 1457 C CA . THR A 1 179 ? -12.378 6.634 -14.883 1.00 61.94 179 THR A CA 1
ATOM 1458 C C . THR A 1 179 ? -12.638 6.351 -13.405 1.00 61.94 179 THR A C 1
ATOM 1460 O O . THR A 1 179 ? -12.197 7.128 -12.555 1.00 61.94 179 THR A O 1
ATOM 1463 N N . ASP A 1 180 ? -13.285 5.233 -13.081 1.00 59.28 180 ASP A N 1
ATOM 1464 C CA . ASP A 1 180 ? -13.606 4.860 -11.701 1.00 59.28 180 ASP A CA 1
ATOM 1465 C C . ASP A 1 180 ? -12.503 4.047 -11.014 1.00 59.28 180 ASP A C 1
ATOM 1467 O O . ASP A 1 180 ? -12.228 4.250 -9.829 1.00 59.28 180 ASP A O 1
ATOM 1471 N N . GLY A 1 181 ? -11.799 3.190 -11.753 1.00 57.22 181 GLY A N 1
ATOM 1472 C CA . GLY A 1 181 ? -10.634 2.448 -11.274 1.00 57.22 181 GLY A CA 1
ATOM 1473 C C . GLY A 1 181 ? -9.448 3.365 -10.973 1.00 57.22 181 GLY A C 1
ATOM 1474 O O . GLY A 1 181 ? -8.859 3.272 -9.897 1.00 57.22 181 GLY A O 1
ATOM 1475 N N . LEU A 1 182 ? -9.138 4.320 -11.865 1.00 55.78 182 LEU A N 1
ATOM 1476 C CA . LEU A 1 182 ? -8.036 5.280 -11.684 1.00 55.78 182 LEU A CA 1
ATOM 1477 C C . LEU A 1 182 ? -8.241 6.251 -10.523 1.00 55.78 182 LEU A C 1
ATOM 1479 O O . LEU A 1 182 ? -7.251 6.755 -10.000 1.00 55.78 182 LEU A O 1
ATOM 1483 N N . LYS A 1 183 ? -9.481 6.534 -10.103 1.00 58.19 183 LYS A N 1
ATOM 1484 C CA . LYS A 1 183 ? -9.726 7.340 -8.889 1.00 58.19 183 LYS A CA 1
ATOM 1485 C C . LYS A 1 183 ? -9.200 6.649 -7.628 1.00 58.19 183 LYS A C 1
ATOM 1487 O O . LYS A 1 183 ? -8.879 7.336 -6.668 1.00 58.19 183 LYS A O 1
ATOM 1492 N N . ASN A 1 184 ? -9.092 5.321 -7.657 1.00 51.84 184 ASN A N 1
ATOM 1493 C CA . ASN A 1 184 ? -8.777 4.488 -6.499 1.00 51.84 184 ASN A CA 1
ATOM 1494 C C . ASN A 1 184 ? -7.412 3.783 -6.613 1.00 51.84 184 ASN A C 1
ATOM 1496 O O . ASN A 1 184 ? -7.045 3.002 -5.737 1.00 51.84 184 ASN A O 1
ATOM 1500 N N . LEU A 1 185 ? -6.654 4.025 -7.688 1.00 54.16 185 LEU A N 1
ATOM 1501 C CA . LEU A 1 185 ? -5.357 3.392 -7.923 1.00 54.16 185 LEU A CA 1
ATOM 1502 C C . LEU A 1 185 ? -4.217 4.151 -7.250 1.00 54.16 185 LEU A C 1
ATOM 1504 O O . LEU A 1 185 ? -3.961 5.317 -7.542 1.00 54.16 185 LEU A O 1
ATOM 1508 N N . THR A 1 186 ? -3.468 3.440 -6.412 1.00 58.88 186 THR A N 1
ATOM 1509 C CA . THR A 1 186 ? -2.172 3.901 -5.907 1.00 58.88 186 THR A CA 1
ATOM 1510 C C . THR A 1 186 ? -1.096 3.755 -6.984 1.00 58.88 186 THR A C 1
ATOM 1512 O O . THR A 1 186 ? -1.207 2.909 -7.870 1.00 58.8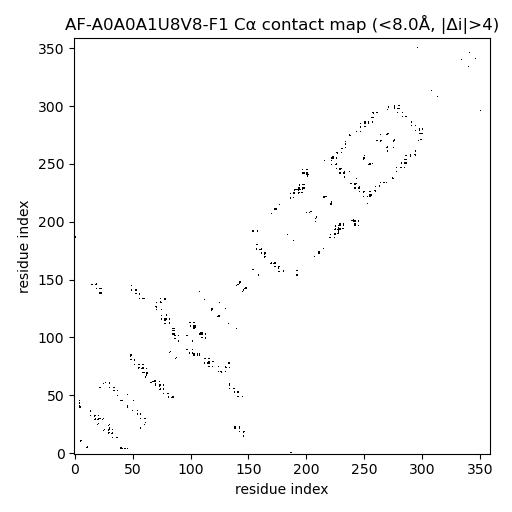8 186 THR A O 1
ATOM 1515 N N . THR A 1 187 ? 0.000 4.512 -6.886 1.00 54.91 187 THR A N 1
ATOM 1516 C CA . THR A 1 187 ? 1.163 4.382 -7.788 1.00 54.91 187 THR A CA 1
ATOM 1517 C C . THR A 1 187 ? 1.721 2.953 -7.827 1.00 54.91 187 THR A C 1
ATOM 1519 O O . THR A 1 187 ? 2.120 2.471 -8.884 1.00 54.91 187 THR A O 1
ATOM 1522 N N . ALA A 1 188 ? 1.700 2.243 -6.694 1.00 55.22 188 ALA A N 1
ATOM 1523 C CA . ALA A 1 188 ? 2.086 0.834 -6.618 1.00 55.22 188 ALA A CA 1
ATOM 1524 C C . ALA A 1 188 ? 1.092 -0.082 -7.355 1.00 55.22 188 ALA A C 1
ATOM 1526 O O . ALA A 1 188 ? 1.508 -0.984 -8.078 1.00 55.22 188 ALA A O 1
ATOM 1527 N N . GLY A 1 189 ? -0.211 0.193 -7.239 1.00 59.66 189 GLY A N 1
ATOM 1528 C CA . GLY A 1 189 ? -1.244 -0.488 -8.017 1.00 59.66 189 GLY A CA 1
ATOM 1529 C C . GLY A 1 189 ? -1.054 -0.278 -9.517 1.00 59.66 189 GLY A C 1
ATOM 1530 O O . GLY A 1 189 ? -1.139 -1.243 -10.267 1.00 59.66 189 GLY A O 1
ATOM 1531 N N . VAL A 1 190 ? -0.711 0.946 -9.939 1.00 61.84 190 VAL A N 1
ATOM 1532 C CA . VAL A 1 190 ? -0.405 1.285 -11.340 1.00 61.84 190 VAL A CA 1
ATOM 1533 C C . VAL A 1 190 ? 0.798 0.492 -11.854 1.00 61.84 190 VAL A C 1
ATOM 1535 O O . VAL A 1 190 ? 0.781 -0.002 -12.978 1.00 61.84 190 VAL A O 1
ATOM 1538 N N . PHE A 1 191 ? 1.836 0.344 -11.035 1.00 61.59 191 PHE A N 1
ATOM 1539 C CA . PHE A 1 191 ? 3.019 -0.432 -11.396 1.00 61.59 191 PHE A CA 1
ATOM 1540 C C . PHE A 1 191 ? 2.746 -1.943 -11.447 1.00 61.59 191 PHE A C 1
ATOM 1542 O O . PHE A 1 191 ? 3.278 -2.642 -12.304 1.00 61.59 191 PHE A O 1
ATOM 1549 N N . SER A 1 192 ? 1.898 -2.457 -10.553 1.00 59.66 192 SER A N 1
ATOM 1550 C CA . SER A 1 192 ? 1.505 -3.872 -10.547 1.00 59.66 192 SER A CA 1
ATOM 1551 C C . SER A 1 192 ? 0.761 -4.251 -11.834 1.00 59.66 192 SER A C 1
ATOM 1553 O O . SER A 1 192 ? 1.105 -5.224 -12.503 1.00 59.66 192 SER A O 1
ATOM 1555 N N . ILE A 1 193 ? -0.193 -3.417 -12.256 1.00 62.00 193 ILE A N 1
ATOM 1556 C CA . ILE A 1 193 ? -0.977 -3.654 -13.477 1.00 62.00 193 ILE A CA 1
ATOM 1557 C C . ILE A 1 193 ? -0.217 -3.323 -14.767 1.00 62.00 193 ILE A C 1
ATOM 1559 O O . ILE A 1 193 ? -0.634 -3.756 -15.841 1.00 62.00 193 ILE A O 1
ATOM 1563 N N . SER A 1 194 ? 0.854 -2.520 -14.713 1.00 69.94 194 SER A N 1
ATOM 1564 C CA . SER A 1 194 ? 1.490 -2.001 -15.929 1.00 69.94 194 SER A CA 1
ATOM 1565 C C . SER A 1 194 ? 2.140 -3.100 -16.762 1.00 69.94 194 SER A C 1
ATOM 1567 O O . SER A 1 194 ? 2.113 -3.022 -17.989 1.00 69.94 194 SER A O 1
ATOM 1569 N N . LYS A 1 195 ? 2.649 -4.155 -16.114 1.00 68.06 195 LYS A N 1
ATOM 1570 C CA . LYS A 1 195 ? 3.160 -5.360 -16.786 1.00 68.06 195 LYS A CA 1
ATOM 1571 C C . LYS A 1 195 ? 2.071 -6.071 -17.581 1.00 68.06 195 LYS A C 1
ATOM 1573 O O . LYS A 1 195 ? 2.270 -6.414 -18.743 1.00 68.06 195 LYS A O 1
ATOM 1578 N N . ASP A 1 196 ? 0.901 -6.237 -16.979 1.00 68.88 196 ASP A N 1
ATOM 1579 C CA . ASP A 1 196 ? -0.221 -6.902 -17.631 1.00 68.88 196 ASP A CA 1
ATOM 1580 C C . ASP A 1 196 ? -0.817 -6.039 -18.758 1.00 68.88 196 ASP A C 1
ATOM 1582 O O . ASP A 1 196 ? -1.185 -6.568 -19.806 1.00 68.88 196 ASP A O 1
ATOM 1586 N N . ILE A 1 197 ? -0.850 -4.709 -18.597 1.00 71.25 197 ILE A N 1
ATOM 1587 C CA . ILE A 1 197 ? -1.214 -3.784 -19.684 1.00 71.25 197 ILE A CA 1
ATOM 1588 C C . ILE A 1 197 ? -0.196 -3.875 -20.826 1.00 71.25 197 ILE A C 1
ATOM 1590 O O . ILE A 1 197 ? -0.596 -3.924 -21.986 1.00 71.25 197 ILE A O 1
ATOM 1594 N N . ALA A 1 198 ? 1.104 -3.925 -20.528 1.00 70.56 198 ALA A N 1
ATOM 1595 C CA . ALA A 1 198 ? 2.141 -4.059 -21.548 1.00 70.56 198 ALA A CA 1
ATOM 1596 C C . ALA A 1 198 ? 2.034 -5.389 -22.306 1.00 70.56 198 ALA A C 1
ATOM 1598 O O . ALA A 1 198 ? 2.127 -5.402 -23.532 1.00 70.56 198 ALA A O 1
ATOM 1599 N N . ARG A 1 199 ? 1.759 -6.490 -21.598 1.00 71.25 199 ARG A N 1
ATOM 1600 C CA . ARG A 1 199 ? 1.523 -7.805 -22.206 1.00 71.25 199 ARG A CA 1
ATOM 1601 C C . ARG A 1 199 ? 0.314 -7.790 -23.152 1.00 71.25 199 ARG A C 1
ATOM 1603 O O . ARG A 1 199 ? 0.383 -8.379 -24.223 1.00 71.25 199 ARG A O 1
ATOM 1610 N N . LEU A 1 200 ? -0.763 -7.083 -22.798 1.00 68.12 200 LEU A N 1
ATOM 1611 C CA . LEU A 1 200 ? -1.919 -6.890 -23.686 1.00 68.12 200 LEU A CA 1
ATOM 1612 C C . LEU A 1 200 ? -1.573 -5.987 -24.886 1.00 68.12 200 LEU A C 1
ATOM 1614 O O . LEU A 1 200 ? -1.919 -6.313 -26.021 1.00 68.12 200 LEU A O 1
ATOM 1618 N N . ALA A 1 201 ? -0.824 -4.906 -24.661 1.00 67.62 201 ALA A N 1
ATOM 1619 C CA . ALA A 1 201 ? -0.397 -3.971 -25.705 1.00 67.62 201 ALA A CA 1
ATOM 1620 C C . ALA A 1 201 ? 0.510 -4.612 -26.766 1.00 67.62 201 ALA A C 1
ATOM 1622 O O . ALA A 1 201 ? 0.405 -4.275 -27.943 1.00 67.62 201 ALA A O 1
ATOM 1623 N N . GLY A 1 202 ? 1.381 -5.548 -26.368 1.00 64.38 202 GLY A N 1
ATOM 1624 C CA . GLY A 1 202 ? 2.223 -6.305 -27.302 1.00 64.38 202 GLY A CA 1
ATOM 1625 C C . GLY A 1 202 ? 1.410 -7.093 -28.337 1.00 64.38 202 GLY A C 1
ATOM 1626 O O . GLY A 1 202 ? 1.895 -7.342 -29.438 1.00 64.38 202 GLY A O 1
ATOM 1627 N N . THR A 1 203 ? 0.149 -7.414 -28.018 1.00 66.06 203 THR A N 1
ATOM 1628 C CA . THR A 1 203 ? -0.759 -8.180 -28.886 1.00 66.06 203 THR A CA 1
ATOM 1629 C C . THR A 1 203 ? -1.753 -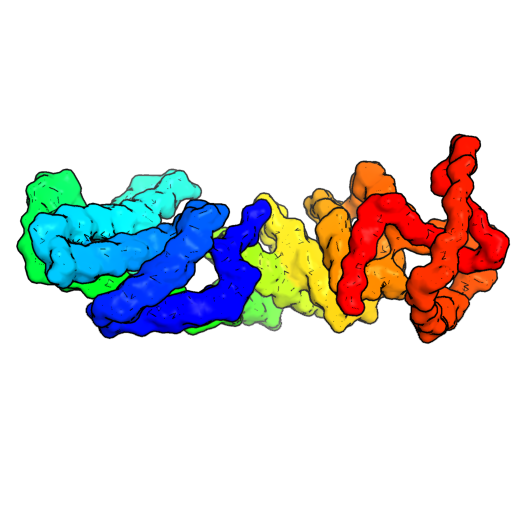7.328 -29.685 1.00 66.06 203 THR A C 1
ATOM 1631 O O . THR A 1 203 ? -2.199 -7.773 -30.741 1.00 66.06 203 THR A O 1
ATOM 1634 N N . ASP A 1 204 ? -2.076 -6.104 -29.244 1.00 66.44 204 ASP A N 1
ATOM 1635 C CA . ASP A 1 204 ? -2.994 -5.196 -29.948 1.00 66.44 204 ASP A CA 1
ATOM 1636 C C . ASP A 1 204 ? -2.542 -3.724 -29.871 1.00 66.44 204 ASP A C 1
ATOM 1638 O O . ASP A 1 204 ? -2.504 -3.105 -28.810 1.00 66.44 204 ASP A O 1
ATOM 1642 N N . MET A 1 205 ? -2.251 -3.140 -31.040 1.00 68.19 205 MET A N 1
ATOM 1643 C CA . MET A 1 205 ? -1.853 -1.736 -31.232 1.00 68.19 205 MET A CA 1
ATOM 1644 C C . MET A 1 205 ? -2.903 -0.908 -31.989 1.00 68.19 205 MET A C 1
ATOM 1646 O O . MET A 1 205 ? -2.579 0.105 -32.636 1.00 68.19 205 MET A O 1
ATOM 1650 N N . SER A 1 206 ? -4.164 -1.339 -31.935 1.00 72.06 206 SER A N 1
ATOM 1651 C CA . SER A 1 206 ? -5.291 -0.696 -32.603 1.00 72.06 206 SER A CA 1
ATOM 1652 C C . SER A 1 206 ? -5.468 0.785 -32.204 1.00 72.06 206 SER A C 1
ATOM 1654 O O . SER A 1 206 ? -5.013 1.237 -31.146 1.00 72.06 206 SER A O 1
ATOM 1656 N N . PRO A 1 207 ? -6.146 1.600 -33.038 1.00 69.75 207 PRO A N 1
ATOM 1657 C CA . PRO A 1 207 ? -6.473 2.989 -32.694 1.00 69.75 207 PRO A CA 1
ATOM 1658 C C . PRO A 1 207 ? -7.237 3.128 -31.365 1.00 69.75 207 PRO A C 1
ATOM 1660 O O . PRO A 1 207 ? -7.058 4.112 -30.640 1.00 69.75 207 PRO A O 1
ATOM 1663 N N . HIS A 1 208 ? -8.047 2.124 -31.025 1.00 63.34 208 HIS A N 1
ATOM 1664 C CA . HIS A 1 208 ? -8.792 2.047 -29.770 1.00 63.34 208 HIS A CA 1
ATOM 1665 C C . HIS A 1 208 ? -7.845 1.894 -28.576 1.00 63.34 208 HIS A C 1
ATOM 1667 O O . HIS A 1 208 ? -7.941 2.663 -27.618 1.00 63.34 208 HIS A O 1
ATOM 1673 N N . TRP A 1 209 ? -6.853 1.005 -28.682 1.00 70.19 209 TRP A N 1
ATOM 1674 C CA . TRP A 1 209 ? -5.816 0.827 -27.666 1.00 70.19 209 TRP A CA 1
ATOM 1675 C C . TRP A 1 209 ? -4.979 2.094 -27.436 1.00 70.19 209 TRP A C 1
ATOM 1677 O O . TRP A 1 209 ? -4.759 2.526 -26.305 1.00 70.19 209 TRP A O 1
ATOM 1687 N N . LYS A 1 210 ? -4.577 2.774 -28.512 1.00 74.62 210 LYS A N 1
ATOM 1688 C CA . LYS A 1 210 ? -3.838 4.050 -28.418 1.00 74.62 210 LYS A CA 1
ATOM 1689 C C . LYS A 1 210 ? -4.654 5.142 -27.726 1.00 74.62 210 LYS A C 1
ATOM 1691 O O . LYS A 1 210 ? -4.115 5.930 -26.951 1.00 74.62 210 LYS A O 1
ATOM 1696 N N . THR A 1 211 ? -5.960 5.181 -27.987 1.00 69.94 211 THR A N 1
ATOM 1697 C CA . THR A 1 211 ? -6.878 6.118 -27.327 1.00 69.94 211 THR A CA 1
ATOM 1698 C C . THR A 1 211 ? -6.975 5.820 -25.832 1.00 69.94 211 THR A C 1
ATOM 1700 O O . THR A 1 211 ? -6.879 6.740 -25.022 1.00 69.94 211 THR A O 1
ATOM 1703 N N . LEU A 1 212 ? -7.078 4.542 -25.463 1.00 70.00 212 LEU A N 1
ATOM 1704 C CA . LEU A 1 212 ? -7.077 4.077 -24.076 1.00 70.00 212 LEU A CA 1
ATOM 1705 C C . LEU A 1 212 ? -5.828 4.534 -23.317 1.00 70.00 212 LEU A C 1
ATOM 1707 O O . LEU A 1 212 ? -5.915 5.135 -22.248 1.00 70.00 212 LEU A O 1
ATOM 1711 N N . VAL A 1 213 ? -4.656 4.295 -23.901 1.00 74.69 213 VAL A N 1
ATOM 1712 C CA . VAL A 1 213 ? -3.373 4.629 -23.277 1.00 74.69 213 VAL A CA 1
ATOM 1713 C C . VAL A 1 213 ? -3.183 6.134 -23.165 1.00 74.69 213 VAL A C 1
ATOM 1715 O O . VAL A 1 213 ? -2.680 6.612 -22.154 1.00 74.69 213 VAL A O 1
ATOM 1718 N N . LYS A 1 214 ? -3.692 6.910 -24.125 1.00 76.88 214 LYS A N 1
ATOM 1719 C CA . LYS A 1 214 ? -3.763 8.367 -23.991 1.00 76.88 214 LYS A CA 1
ATOM 1720 C C . LYS A 1 214 ? -4.574 8.797 -22.768 1.00 76.88 214 LYS A C 1
ATOM 1722 O O . LYS A 1 214 ? -4.130 9.693 -22.057 1.00 76.88 214 LYS A O 1
ATOM 1727 N N . TYR A 1 215 ? -5.709 8.159 -22.486 1.00 70.12 215 TYR A N 1
ATOM 1728 C CA . TYR A 1 215 ? -6.474 8.448 -21.269 1.00 70.12 215 TYR A CA 1
ATOM 1729 C C . TYR A 1 215 ? -5.716 8.064 -19.994 1.00 70.12 215 TYR A C 1
ATOM 1731 O O . TYR A 1 215 ? -5.694 8.850 -19.048 1.00 70.12 215 TYR A O 1
ATOM 1739 N N . LEU A 1 216 ? -5.063 6.901 -19.985 1.00 69.12 216 LEU A N 1
ATOM 1740 C CA . LEU A 1 216 ? -4.275 6.423 -18.847 1.00 69.12 216 LEU A CA 1
ATOM 1741 C C . LEU A 1 216 ? -3.082 7.348 -18.540 1.00 69.12 216 LEU A C 1
ATOM 1743 O O . LEU A 1 216 ? -2.911 7.802 -17.409 1.00 69.12 216 LEU A O 1
ATOM 1747 N N . CYS A 1 217 ? -2.296 7.695 -19.559 1.00 72.69 217 CYS A N 1
ATOM 1748 C CA . CYS A 1 217 ? -1.094 8.520 -19.434 1.00 72.69 217 CYS A CA 1
ATOM 1749 C C . CYS A 1 217 ? -1.364 10.012 -19.182 1.00 72.69 217 CYS A C 1
ATOM 1751 O O . CYS A 1 217 ? -0.434 10.735 -18.838 1.00 72.69 217 CYS A O 1
ATOM 1753 N N . ASN A 1 218 ? -2.605 10.493 -19.325 1.00 69.06 218 ASN A N 1
ATOM 1754 C CA . ASN A 1 218 ? -2.962 11.870 -18.956 1.00 69.06 218 ASN A CA 1
ATOM 1755 C C . ASN A 1 218 ? -2.891 12.115 -17.432 1.00 69.06 218 ASN A C 1
ATOM 1757 O O . ASN A 1 218 ? -2.932 13.263 -16.989 1.00 69.06 218 ASN A O 1
ATOM 1761 N N . ARG A 1 219 ? -2.787 11.059 -16.612 1.00 64.19 219 ARG A N 1
ATOM 1762 C CA . ARG A 1 219 ? -2.507 11.160 -15.173 1.00 64.19 219 ARG A CA 1
ATOM 1763 C C . ARG A 1 219 ? -0.998 11.245 -14.926 1.00 64.19 219 ARG A C 1
ATOM 1765 O O . ARG A 1 219 ? -0.217 10.470 -15.476 1.00 64.19 219 ARG A O 1
ATOM 1772 N N . VAL A 1 220 ? -0.599 12.145 -14.028 1.00 58.97 220 VAL A N 1
ATOM 1773 C CA . VAL A 1 220 ? 0.801 12.323 -13.609 1.00 58.97 220 VAL A CA 1
ATOM 1774 C C . VAL A 1 220 ? 1.379 11.001 -13.083 1.00 58.97 220 VAL A C 1
ATOM 1776 O O . VAL A 1 220 ? 0.776 10.361 -12.224 1.00 58.97 220 VAL A O 1
ATOM 1779 N N . GLY A 1 221 ? 2.544 10.597 -13.600 1.00 63.00 221 GLY A N 1
ATOM 1780 C CA . GLY A 1 221 ? 3.291 9.404 -13.171 1.00 63.00 221 GLY A CA 1
ATOM 1781 C C . GLY A 1 221 ? 2.822 8.068 -13.764 1.00 63.00 221 GLY A C 1
ATOM 1782 O O . GLY A 1 221 ? 3.493 7.054 -13.576 1.00 63.00 221 GLY A O 1
ATOM 1783 N N . PHE A 1 222 ? 1.708 8.038 -14.505 1.00 74.19 222 PHE A N 1
ATOM 1784 C CA . PHE A 1 222 ? 1.201 6.798 -15.106 1.00 74.19 222 PHE A CA 1
ATOM 1785 C C . PHE A 1 222 ? 2.017 6.372 -16.333 1.00 74.19 222 PHE A C 1
ATOM 1787 O O . PHE A 1 222 ? 2.282 5.186 -16.524 1.00 74.19 222 PHE A O 1
ATOM 1794 N N . ALA A 1 223 ? 2.458 7.342 -17.141 1.00 77.94 223 ALA A N 1
ATOM 1795 C CA . ALA A 1 223 ? 3.317 7.08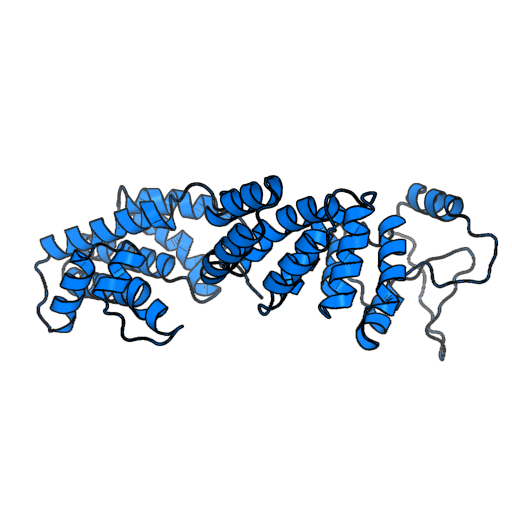6 -18.294 1.00 77.94 223 ALA A CA 1
ATOM 1796 C C . ALA A 1 223 ? 4.624 6.389 -17.884 1.00 77.94 223 ALA A C 1
ATOM 1798 O O . ALA A 1 223 ? 4.988 5.372 -18.471 1.00 77.94 223 ALA A O 1
ATOM 1799 N N . ASP A 1 224 ? 5.269 6.874 -16.821 1.00 76.62 224 ASP A N 1
ATOM 1800 C CA . ASP A 1 224 ? 6.517 6.301 -16.312 1.00 76.62 224 ASP A CA 1
ATOM 1801 C C . ASP A 1 224 ? 6.306 4.863 -15.823 1.00 76.62 224 ASP A C 1
ATOM 1803 O O . ASP A 1 224 ? 7.073 3.963 -16.159 1.00 76.62 224 ASP A O 1
ATOM 1807 N N . ALA A 1 225 ? 5.217 4.604 -15.096 1.00 75.50 225 ALA A N 1
ATOM 1808 C CA . ALA A 1 225 ? 4.892 3.261 -14.625 1.00 75.50 225 ALA A CA 1
ATOM 1809 C C . ALA A 1 225 ? 4.571 2.278 -15.768 1.00 75.50 225 ALA A C 1
ATOM 1811 O O . ALA A 1 225 ? 4.952 1.106 -15.685 1.00 75.50 225 ALA A O 1
ATOM 1812 N N . LEU A 1 226 ? 3.913 2.739 -16.840 1.00 80.06 226 LEU A N 1
ATOM 1813 C CA . LEU A 1 226 ? 3.679 1.943 -18.051 1.00 80.06 226 LEU A CA 1
ATOM 1814 C C . LEU A 1 226 ? 4.974 1.612 -18.785 1.00 80.06 226 LEU A C 1
ATOM 1816 O O . LEU A 1 226 ? 5.171 0.462 -19.175 1.00 80.06 226 LEU A O 1
ATOM 1820 N N . VAL A 1 227 ? 5.857 2.595 -18.943 1.00 84.88 227 VAL A N 1
ATOM 1821 C CA . VAL A 1 227 ? 7.169 2.399 -19.566 1.00 84.88 227 VAL A CA 1
ATOM 1822 C C . VAL A 1 227 ? 7.998 1.394 -18.772 1.00 84.88 227 VAL A C 1
ATOM 1824 O O . VAL A 1 227 ? 8.567 0.475 -19.358 1.00 84.88 227 VAL A O 1
ATOM 1827 N N . MET A 1 228 ? 8.011 1.495 -17.443 1.00 82.19 228 MET A N 1
ATOM 1828 C CA . MET A 1 228 ? 8.735 0.547 -16.593 1.00 82.19 228 MET A CA 1
ATOM 1829 C C . MET A 1 228 ? 8.133 -0.862 -16.633 1.00 82.19 228 MET A C 1
ATOM 1831 O O . MET A 1 228 ? 8.875 -1.840 -16.718 1.00 82.19 228 MET A O 1
ATOM 1835 N N . GLY A 1 229 ? 6.802 -0.981 -16.631 1.00 80.44 229 GLY A N 1
ATOM 1836 C CA . GLY A 1 229 ? 6.119 -2.267 -16.793 1.00 80.44 229 GLY A CA 1
ATOM 1837 C C . GLY A 1 229 ? 6.447 -2.934 -18.127 1.00 80.44 229 GLY A C 1
ATOM 1838 O O . GLY A 1 229 ? 6.805 -4.111 -18.157 1.00 80.44 229 GLY A O 1
ATOM 1839 N N . ALA A 1 230 ? 6.403 -2.164 -19.216 1.00 85.06 230 ALA A N 1
ATOM 1840 C CA . ALA A 1 230 ? 6.776 -2.631 -20.546 1.00 85.06 230 ALA A CA 1
ATOM 1841 C C . ALA A 1 230 ? 8.261 -3.006 -20.641 1.00 85.06 230 ALA A C 1
ATOM 1843 O O . ALA A 1 230 ? 8.590 -4.010 -21.262 1.00 85.06 230 ALA A O 1
ATOM 1844 N N . THR A 1 231 ? 9.144 -2.255 -19.977 1.00 86.56 231 THR A N 1
ATOM 1845 C CA . THR A 1 231 ? 10.588 -2.536 -19.953 1.00 86.56 231 THR A CA 1
ATOM 1846 C C . THR A 1 231 ? 10.858 -3.866 -19.261 1.00 86.56 231 THR A C 1
ATOM 1848 O O . THR A 1 231 ? 11.556 -4.710 -19.808 1.00 86.56 231 THR A O 1
ATOM 1851 N N . LEU A 1 232 ? 10.250 -4.095 -18.093 1.00 82.69 232 LEU A N 1
ATOM 1852 C CA . LEU A 1 232 ? 10.384 -5.358 -17.363 1.00 82.69 232 LEU A CA 1
ATOM 1853 C C . LEU A 1 232 ? 9.821 -6.547 -18.149 1.00 82.69 232 LEU A C 1
ATOM 1855 O O . LEU A 1 232 ? 10.398 -7.630 -18.104 1.00 82.69 232 LEU A O 1
ATOM 1859 N N . GLN A 1 233 ? 8.714 -6.352 -18.868 1.00 84.19 233 GLN A N 1
ATOM 1860 C CA . GLN A 1 233 ? 8.140 -7.409 -19.695 1.00 84.19 233 GLN A CA 1
ATOM 1861 C C . GLN A 1 233 ? 9.013 -7.709 -20.922 1.00 84.19 233 GLN A C 1
ATOM 1863 O O . GLN A 1 233 ? 9.179 -8.874 -21.265 1.00 84.19 233 GLN A O 1
ATOM 1868 N N . PHE A 1 234 ? 9.620 -6.688 -21.531 1.00 88.81 234 PHE A N 1
ATOM 1869 C CA . PHE A 1 234 ? 10.589 -6.860 -22.614 1.00 88.81 234 PHE A CA 1
ATOM 1870 C C . PHE A 1 234 ? 11.885 -7.529 -22.134 1.00 88.81 234 PHE A C 1
ATOM 1872 O O . PHE A 1 234 ? 12.446 -8.348 -22.846 1.00 88.81 234 PHE A O 1
ATOM 1879 N N . CYS A 1 235 ? 12.344 -7.268 -20.904 1.00 84.81 235 CYS A N 1
ATOM 1880 C CA . CYS A 1 235 ? 13.464 -8.020 -20.322 1.00 84.81 235 CYS A CA 1
ATOM 1881 C C . CYS A 1 235 ? 13.160 -9.520 -20.182 1.00 84.81 235 CYS A C 1
ATOM 1883 O O . CYS A 1 235 ? 14.078 -10.331 -20.246 1.00 84.81 235 CYS A O 1
ATOM 1885 N N . ALA A 1 236 ? 11.892 -9.889 -19.965 1.00 85.31 236 ALA A N 1
ATOM 1886 C CA . ALA A 1 236 ? 11.485 -11.289 -19.861 1.00 85.31 236 ALA A CA 1
ATOM 1887 C C . ALA A 1 236 ? 11.471 -12.008 -21.223 1.00 85.31 236 ALA A C 1
ATOM 1889 O O . ALA A 1 236 ? 11.652 -13.222 -21.259 1.00 85.31 236 ALA A O 1
ATOM 1890 N N . ASP A 1 237 ? 11.270 -11.271 -22.319 1.00 86.56 237 ASP A N 1
ATOM 1891 C CA . ASP A 1 237 ? 11.374 -11.762 -23.696 1.00 86.56 237 ASP A CA 1
ATOM 1892 C C . ASP A 1 237 ? 11.833 -10.629 -24.629 1.00 86.56 237 ASP A C 1
ATOM 1894 O O . ASP A 1 237 ? 11.029 -9.838 -25.132 1.00 86.56 237 ASP A O 1
ATOM 1898 N N . THR A 1 238 ? 13.145 -10.551 -24.868 1.00 86.75 238 THR A N 1
ATOM 1899 C CA . THR A 1 238 ? 13.740 -9.492 -25.699 1.00 86.75 238 THR A CA 1
ATOM 1900 C C . THR A 1 238 ? 13.452 -9.676 -27.190 1.00 86.75 238 THR A C 1
ATOM 1902 O O . THR A 1 238 ? 13.772 -8.794 -27.987 1.00 86.75 238 THR A O 1
ATOM 1905 N N . THR A 1 239 ? 12.850 -10.801 -27.592 1.00 86.88 239 THR A N 1
ATOM 1906 C CA . THR A 1 239 ? 12.502 -11.088 -28.991 1.00 86.88 239 THR A CA 1
ATOM 1907 C C . THR A 1 239 ? 11.107 -10.591 -29.375 1.00 86.88 239 THR A C 1
ATOM 1909 O O . THR A 1 239 ? 10.765 -10.566 -30.561 1.00 86.88 239 THR A O 1
ATOM 1912 N N . ASP A 1 240 ? 10.311 -10.129 -28.404 1.00 85.56 240 ASP A N 1
ATOM 1913 C CA . ASP A 1 240 ? 8.964 -9.613 -28.636 1.00 85.56 240 ASP A CA 1
ATOM 1914 C C . ASP A 1 240 ? 8.995 -8.234 -29.328 1.00 85.56 240 ASP A C 1
ATOM 1916 O O . ASP A 1 240 ? 9.141 -7.165 -28.720 1.00 85.56 240 ASP A O 1
ATOM 1920 N N . ILE A 1 241 ? 8.811 -8.263 -30.651 1.00 84.88 241 ILE A N 1
ATOM 1921 C CA . ILE A 1 241 ? 8.743 -7.078 -31.517 1.00 84.88 241 ILE A CA 1
ATOM 1922 C C . ILE A 1 241 ? 7.565 -6.163 -31.131 1.00 84.88 241 ILE A C 1
ATOM 1924 O O . ILE A 1 241 ? 7.651 -4.940 -31.293 1.00 84.88 241 ILE A O 1
ATOM 1928 N N . GLY A 1 242 ? 6.464 -6.726 -30.627 1.00 83.38 242 GLY A N 1
ATOM 1929 C CA . GLY A 1 242 ? 5.297 -5.974 -30.170 1.00 83.38 242 GLY A CA 1
ATOM 1930 C C . GLY A 1 242 ? 5.637 -5.104 -28.963 1.00 83.38 242 GLY A C 1
ATOM 1931 O O . GLY A 1 242 ? 5.388 -3.894 -28.986 1.00 83.38 242 GLY A O 1
ATOM 1932 N N . LEU A 1 243 ? 6.295 -5.686 -27.958 1.00 84.75 243 LEU A N 1
ATOM 1933 C CA . LEU A 1 243 ? 6.764 -4.967 -26.768 1.00 84.75 243 LEU A CA 1
ATOM 1934 C C . LEU A 1 243 ? 7.837 -3.920 -27.093 1.00 84.75 243 LEU A C 1
ATOM 1936 O O . LEU A 1 243 ? 7.775 -2.803 -26.571 1.00 84.75 243 LEU A O 1
ATOM 1940 N N . ALA A 1 244 ? 8.768 -4.222 -28.002 1.00 88.62 244 ALA A N 1
ATOM 1941 C CA . ALA A 1 244 ? 9.760 -3.249 -28.463 1.00 88.62 244 ALA A CA 1
ATOM 1942 C C . ALA A 1 244 ? 9.095 -2.028 -29.129 1.00 88.62 244 ALA A C 1
ATOM 1944 O O . ALA A 1 244 ? 9.385 -0.876 -28.792 1.00 88.62 244 ALA A O 1
ATOM 1945 N N . ASN A 1 245 ? 8.145 -2.263 -30.041 1.00 88.06 245 ASN A N 1
ATOM 1946 C CA . ASN A 1 245 ? 7.378 -1.192 -30.684 1.00 88.06 245 ASN A CA 1
ATOM 1947 C C . ASN A 1 245 ? 6.524 -0.408 -29.681 1.00 88.06 245 ASN A C 1
ATOM 1949 O O . ASN A 1 245 ? 6.343 0.805 -29.835 1.00 88.06 245 ASN A O 1
ATOM 1953 N N . TRP A 1 246 ? 6.016 -1.083 -28.651 1.00 86.06 246 TRP A N 1
ATOM 1954 C CA . TRP A 1 246 ? 5.250 -0.455 -27.586 1.00 86.06 246 TRP A CA 1
ATOM 1955 C C . TRP A 1 246 ? 6.094 0.501 -26.743 1.00 86.06 246 TRP A C 1
ATOM 1957 O O . TRP A 1 246 ? 5.701 1.651 -26.540 1.00 86.06 246 TRP A O 1
ATOM 1967 N N . LEU A 1 247 ? 7.288 0.077 -26.330 1.00 88.75 247 LEU A N 1
ATOM 1968 C CA . LEU A 1 247 ? 8.239 0.925 -25.608 1.00 88.75 247 LEU A CA 1
ATOM 1969 C C . LEU A 1 247 ? 8.602 2.184 -26.401 1.00 88.75 247 LEU A C 1
ATOM 1971 O O . LEU A 1 247 ? 8.552 3.293 -25.865 1.00 88.75 247 LEU A O 1
ATOM 1975 N N . LEU A 1 248 ? 8.885 2.031 -27.697 1.00 90.06 248 LEU A N 1
ATOM 1976 C CA . LEU A 1 248 ? 9.150 3.160 -28.593 1.00 90.06 248 LEU A CA 1
ATOM 1977 C C . LEU A 1 248 ? 7.942 4.101 -28.709 1.00 90.06 248 LEU A C 1
ATOM 1979 O O . LEU A 1 248 ? 8.093 5.324 -28.685 1.00 90.06 248 LEU A O 1
ATOM 1983 N N . TYR A 1 249 ? 6.727 3.552 -28.805 1.00 88.44 249 TYR A N 1
ATOM 1984 C CA . TYR A 1 249 ? 5.506 4.355 -28.813 1.00 88.44 249 TYR A CA 1
ATOM 1985 C C . TYR A 1 249 ? 5.364 5.178 -27.527 1.00 88.44 249 TYR A C 1
ATOM 1987 O O . TYR A 1 249 ? 5.079 6.375 -27.608 1.00 88.44 249 TYR A O 1
ATOM 1995 N N . LEU A 1 250 ? 5.585 4.573 -26.358 1.00 87.12 250 LEU A N 1
ATOM 1996 C CA . LEU A 1 250 ? 5.460 5.273 -25.082 1.00 87.12 250 LEU A CA 1
ATOM 1997 C C . LEU A 1 250 ? 6.500 6.394 -24.940 1.00 87.12 250 LEU A C 1
ATOM 1999 O O . LEU A 1 250 ? 6.131 7.532 -24.645 1.00 87.12 250 LEU A O 1
ATOM 2003 N N . LEU A 1 251 ? 7.769 6.103 -25.242 1.00 88.25 251 LEU A N 1
ATOM 2004 C CA . LEU A 1 251 ? 8.861 7.083 -25.208 1.00 88.25 251 LEU A CA 1
ATOM 2005 C C . LEU A 1 251 ? 8.578 8.290 -26.107 1.00 88.25 251 LEU A C 1
ATOM 2007 O O . LEU A 1 251 ? 8.711 9.434 -25.676 1.00 88.25 251 LEU A O 1
ATOM 2011 N N . LYS A 1 252 ? 8.107 8.039 -27.333 1.00 88.69 252 LYS A N 1
ATOM 2012 C CA . LYS A 1 252 ? 7.790 9.093 -28.302 1.00 88.69 252 LYS A CA 1
ATOM 2013 C C . LYS A 1 252 ? 6.655 10.013 -27.852 1.00 88.69 252 LYS A C 1
ATOM 2015 O O . LYS A 1 252 ? 6.682 11.197 -28.175 1.00 88.69 252 LYS A O 1
ATOM 2020 N N . ASN A 1 253 ? 5.628 9.473 -27.196 1.00 86.62 253 ASN A N 1
ATOM 2021 C CA . ASN A 1 253 ? 4.386 10.214 -26.950 1.00 86.62 253 ASN A CA 1
ATOM 2022 C C . ASN A 1 253 ? 4.280 10.813 -25.544 1.00 86.62 253 ASN A C 1
ATOM 2024 O O . ASN A 1 253 ? 3.484 11.733 -25.365 1.00 86.62 253 ASN A O 1
ATOM 2028 N N . TYR A 1 254 ? 5.055 10.329 -24.567 1.00 83.06 254 TYR A N 1
ATOM 2029 C CA . TYR A 1 254 ? 4.869 10.719 -23.163 1.00 83.06 254 TYR A CA 1
ATOM 2030 C C . TYR A 1 254 ? 6.102 11.322 -22.480 1.00 83.06 254 TYR A C 1
ATOM 2032 O O . TYR A 1 254 ? 6.039 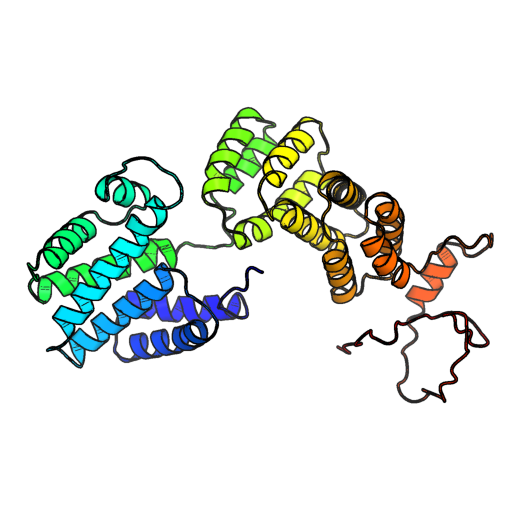11.607 -21.288 1.00 83.06 254 TYR A O 1
ATOM 2040 N N . ASN A 1 255 ? 7.183 11.595 -23.225 1.00 77.44 255 ASN A N 1
ATOM 2041 C CA . ASN A 1 255 ? 8.392 12.280 -22.733 1.00 77.44 255 ASN A CA 1
ATOM 2042 C C . ASN A 1 255 ? 8.947 11.677 -21.423 1.00 77.44 255 ASN A C 1
ATOM 2044 O O . ASN A 1 255 ? 9.407 12.392 -20.532 1.00 77.44 255 ASN A O 1
ATOM 2048 N N . THR A 1 256 ? 8.855 10.353 -21.303 1.00 81.44 256 THR A N 1
ATOM 2049 C CA . THR A 1 256 ? 9.316 9.592 -20.141 1.00 81.44 256 THR A CA 1
ATOM 2050 C C . THR A 1 256 ? 10.837 9.614 -20.041 1.00 81.44 256 THR A C 1
ATOM 2052 O O . THR A 1 256 ? 11.542 9.726 -21.049 1.00 81.44 256 THR A O 1
ATOM 2055 N N . ASP A 1 257 ? 11.359 9.503 -18.818 1.00 82.12 257 ASP A N 1
ATOM 2056 C CA . ASP A 1 257 ? 12.797 9.408 -18.624 1.00 82.12 257 ASP A CA 1
ATOM 2057 C C . ASP A 1 257 ? 13.366 8.065 -19.093 1.00 82.12 257 ASP A C 1
ATOM 2059 O O . ASP A 1 257 ? 12.858 7.007 -18.731 1.00 82.12 257 ASP A O 1
ATOM 2063 N N . ILE A 1 258 ? 14.430 8.103 -19.899 1.00 87.25 258 ILE A N 1
ATOM 2064 C CA . ILE A 1 258 ? 15.083 6.891 -20.410 1.00 87.25 258 ILE A CA 1
ATOM 2065 C C . ILE A 1 258 ? 16.070 6.297 -19.406 1.00 87.25 258 ILE A C 1
ATOM 2067 O O . ILE A 1 258 ? 16.407 5.119 -19.495 1.00 87.25 258 ILE A O 1
ATOM 2071 N N . GLN A 1 259 ? 16.534 7.091 -18.440 1.00 85.06 259 GLN A N 1
ATOM 2072 C CA . GLN A 1 259 ? 17.501 6.630 -17.449 1.00 85.06 259 GLN A CA 1
ATOM 2073 C C . GLN A 1 259 ? 17.002 5.407 -16.646 1.00 85.06 259 GLN A C 1
ATOM 2075 O O . GLN A 1 259 ? 17.720 4.405 -16.626 1.00 85.06 259 GLN A O 1
ATOM 2080 N N . PRO A 1 260 ? 15.772 5.395 -16.088 1.00 81.12 260 PRO A N 1
ATOM 2081 C CA . PRO A 1 260 ? 15.229 4.218 -15.403 1.00 81.12 260 PRO A CA 1
ATOM 2082 C C . PRO A 1 260 ? 15.162 2.955 -16.276 1.00 81.12 260 PRO A C 1
ATOM 2084 O O . PRO A 1 260 ? 15.340 1.846 -15.781 1.00 81.12 260 PRO A O 1
ATOM 2087 N N . ILE A 1 261 ? 14.943 3.110 -17.586 1.00 87.44 261 ILE A N 1
ATOM 2088 C CA . ILE A 1 261 ? 14.899 1.995 -18.544 1.00 87.44 261 ILE A CA 1
ATOM 2089 C C . ILE A 1 261 ? 16.287 1.362 -18.675 1.00 87.44 261 ILE A C 1
ATOM 2091 O O . ILE A 1 261 ? 16.441 0.146 -18.574 1.00 87.44 261 ILE A O 1
ATOM 2095 N N . VAL A 1 262 ? 17.311 2.200 -18.864 1.00 83.12 262 VAL A N 1
ATOM 2096 C CA . VAL A 1 262 ? 18.710 1.763 -18.966 1.00 83.12 262 VAL A CA 1
ATOM 2097 C C . VAL A 1 262 ? 19.158 1.076 -17.675 1.00 83.12 262 VAL A C 1
ATOM 2099 O O . VAL A 1 262 ? 19.788 0.022 -17.735 1.00 83.12 262 VAL A O 1
ATOM 2102 N N . GLU A 1 263 ? 18.791 1.618 -16.513 1.00 77.81 263 GLU A N 1
ATOM 2103 C CA . GLU A 1 263 ? 19.085 1.007 -15.210 1.00 77.81 263 GLU A CA 1
ATOM 2104 C C . GLU A 1 263 ? 18.466 -0.392 -15.077 1.00 77.81 263 GLU A C 1
ATOM 2106 O O . GLU A 1 263 ? 19.146 -1.314 -14.626 1.00 77.81 263 GLU A O 1
ATOM 2111 N N . VAL A 1 264 ? 17.225 -0.591 -15.537 1.00 77.25 264 VAL A N 1
ATOM 2112 C CA . VAL A 1 264 ? 16.587 -1.919 -15.555 1.00 77.25 264 VAL A CA 1
ATOM 2113 C C . VAL A 1 264 ? 17.335 -2.886 -16.471 1.00 77.25 264 VAL A C 1
ATOM 2115 O O . VAL A 1 264 ? 17.572 -4.029 -16.075 1.00 77.25 264 VAL A O 1
ATOM 2118 N N . PHE A 1 265 ? 17.752 -2.458 -17.665 1.00 82.06 265 PHE A N 1
ATOM 2119 C CA . PHE A 1 265 ? 18.544 -3.316 -18.552 1.00 82.06 265 PHE A CA 1
ATOM 2120 C C . PHE A 1 265 ? 19.899 -3.692 -17.947 1.00 82.06 265 PHE A C 1
ATOM 2122 O O . PHE A 1 265 ? 20.322 -4.840 -18.079 1.00 82.06 265 PHE A O 1
ATOM 2129 N N . ILE A 1 266 ? 20.557 -2.767 -17.242 1.00 73.44 266 ILE A N 1
ATOM 2130 C CA . ILE A 1 266 ? 21.805 -3.044 -16.515 1.00 73.44 266 ILE A CA 1
ATOM 2131 C C . ILE A 1 266 ? 21.558 -4.068 -15.403 1.00 73.44 266 ILE A C 1
ATOM 2133 O O . ILE A 1 266 ? 22.275 -5.063 -15.325 1.00 73.44 266 ILE A O 1
ATOM 2137 N N . GLN A 1 267 ? 20.529 -3.861 -14.577 1.00 70.00 267 GLN A N 1
ATOM 2138 C CA . GLN A 1 267 ? 20.192 -4.753 -13.460 1.00 70.00 267 GLN A CA 1
ATOM 2139 C C . GLN A 1 267 ? 19.847 -6.176 -13.913 1.00 70.00 267 GLN A C 1
ATOM 2141 O O . GLN A 1 267 ? 20.131 -7.127 -13.192 1.00 70.00 267 GLN A O 1
ATOM 2146 N N . ASN A 1 268 ? 19.267 -6.330 -15.106 1.00 74.69 268 ASN A N 1
ATOM 2147 C CA . ASN A 1 268 ? 18.951 -7.639 -15.684 1.00 74.69 268 ASN A CA 1
ATOM 2148 C C . ASN A 1 268 ? 20.105 -8.228 -16.519 1.00 74.69 268 ASN A C 1
ATOM 2150 O O . ASN A 1 268 ? 19.951 -9.303 -17.088 1.00 74.69 268 ASN A O 1
ATOM 2154 N N . GLY A 1 269 ? 21.253 -7.546 -16.623 1.00 74.50 269 GLY A N 1
ATOM 2155 C CA . GLY A 1 269 ? 22.391 -8.007 -17.427 1.00 74.50 269 GLY A CA 1
ATOM 2156 C C . GLY A 1 269 ? 22.146 -7.982 -18.942 1.00 74.50 269 GLY A C 1
ATOM 2157 O O . GLY A 1 269 ? 22.887 -8.609 -19.692 1.00 74.50 269 GLY A O 1
ATOM 2158 N N . LEU A 1 270 ? 21.124 -7.254 -19.399 1.00 78.88 270 LEU A N 1
ATOM 2159 C CA . LEU A 1 270 ? 20.674 -7.211 -20.795 1.00 78.88 270 LEU A CA 1
ATOM 2160 C C . LEU A 1 270 ? 21.139 -5.958 -21.542 1.00 78.88 270 LEU A C 1
ATOM 2162 O O . LEU A 1 270 ? 20.827 -5.798 -22.715 1.00 78.88 270 LEU A O 1
ATOM 2166 N N . ILE A 1 271 ? 21.887 -5.054 -20.900 1.00 82.12 271 ILE A N 1
ATOM 2167 C CA . ILE A 1 271 ? 22.266 -3.775 -21.523 1.00 82.12 271 ILE A CA 1
ATOM 2168 C C . ILE A 1 271 ? 23.023 -3.949 -22.848 1.00 82.12 271 ILE A C 1
ATOM 2170 O O . ILE A 1 271 ? 22.911 -3.091 -23.715 1.00 82.12 271 ILE A O 1
ATOM 2174 N N . PHE A 1 272 ? 23.735 -5.062 -23.042 1.00 77.94 272 PHE A N 1
ATOM 2175 C CA . PHE A 1 272 ? 24.461 -5.379 -24.278 1.00 77.94 272 PHE A CA 1
ATOM 2176 C C . PHE A 1 272 ? 23.772 -6.427 -25.167 1.00 77.94 272 PHE A C 1
ATOM 2178 O O . PHE A 1 272 ? 24.359 -6.846 -26.161 1.00 77.94 272 PHE A O 1
ATOM 2185 N N . ASP A 1 273 ? 22.546 -6.840 -24.838 1.00 83.56 273 ASP A N 1
ATOM 2186 C CA . ASP A 1 273 ? 21.738 -7.707 -25.699 1.00 83.56 273 ASP A CA 1
ATOM 2187 C C . ASP A 1 273 ? 21.458 -7.025 -27.051 1.00 83.56 273 ASP A C 1
ATOM 2189 O O . ASP A 1 273 ? 21.261 -5.809 -27.121 1.00 83.56 273 ASP A O 1
ATOM 2193 N N . VAL A 1 274 ? 21.451 -7.800 -28.141 1.00 78.62 274 VAL A N 1
ATOM 2194 C CA . VAL A 1 274 ? 21.318 -7.269 -29.509 1.00 78.62 274 VAL A CA 1
ATOM 2195 C C . VAL A 1 274 ? 19.983 -6.545 -29.703 1.00 78.62 274 VAL A C 1
ATOM 2197 O O . VAL A 1 274 ? 19.961 -5.450 -30.272 1.00 78.62 274 VAL A O 1
ATOM 2200 N N . ASN A 1 275 ? 18.887 -7.105 -29.187 1.00 84.62 275 ASN A N 1
ATOM 2201 C CA . ASN A 1 275 ? 17.554 -6.525 -29.336 1.00 84.62 275 ASN A CA 1
ATOM 2202 C C . ASN A 1 275 ? 17.391 -5.293 -28.436 1.00 84.62 275 ASN A C 1
ATOM 2204 O O . ASN A 1 275 ? 16.781 -4.300 -28.841 1.00 84.62 275 ASN A O 1
ATOM 2208 N N . VAL A 1 276 ? 17.998 -5.310 -27.243 1.00 83.56 276 VAL A N 1
ATOM 2209 C CA . VAL A 1 276 ? 18.070 -4.130 -26.365 1.00 83.56 276 VAL A CA 1
ATOM 2210 C C . VAL A 1 276 ? 18.867 -3.006 -27.026 1.00 83.56 276 VAL A C 1
ATOM 2212 O O . VAL A 1 276 ? 18.395 -1.872 -27.077 1.00 83.56 276 VAL A O 1
ATOM 2215 N N . GLN A 1 277 ? 20.039 -3.291 -27.591 1.00 83.62 277 GLN A N 1
ATOM 2216 C CA . GLN A 1 277 ? 20.848 -2.291 -28.296 1.00 83.62 277 GLN A CA 1
ATOM 2217 C C . GLN A 1 277 ? 20.097 -1.698 -29.495 1.00 83.62 277 GLN A C 1
ATOM 2219 O O . GLN A 1 277 ? 20.113 -0.480 -29.694 1.00 83.62 277 GLN A O 1
ATOM 2224 N N . GLU A 1 278 ? 19.383 -2.525 -30.261 1.00 84.44 278 GLU A N 1
ATOM 2225 C CA . GLU A 1 278 ? 18.545 -2.053 -31.363 1.00 84.44 278 GLU A CA 1
ATOM 2226 C C . GLU A 1 278 ? 17.412 -1.133 -30.874 1.00 84.44 278 GLU A C 1
ATOM 2228 O O . GLU A 1 278 ? 17.190 -0.061 -31.452 1.00 84.44 278 GLU A O 1
ATOM 2233 N N . LEU A 1 279 ? 16.730 -1.504 -29.784 1.00 89.56 279 LEU A N 1
ATOM 2234 C CA . LEU A 1 279 ? 15.700 -0.686 -29.138 1.00 89.56 279 LEU A CA 1
ATOM 2235 C C . LEU A 1 279 ? 16.259 0.668 -28.675 1.00 89.56 279 LEU A C 1
ATOM 2237 O O . LEU A 1 279 ? 15.672 1.713 -28.973 1.00 89.56 279 LEU A O 1
ATOM 2241 N N . LEU A 1 280 ? 17.409 0.669 -27.992 1.00 88.00 280 LEU A N 1
ATOM 2242 C CA . LEU A 1 280 ? 18.064 1.887 -27.511 1.00 88.00 280 LEU A CA 1
ATOM 2243 C C . LEU A 1 280 ? 18.444 2.811 -28.676 1.00 88.00 280 LEU A C 1
ATOM 2245 O O . LEU A 1 280 ? 18.129 4.001 -28.635 1.00 88.00 280 LEU A O 1
ATOM 2249 N N . VAL A 1 281 ? 19.016 2.285 -29.762 1.00 86.56 281 VAL A N 1
ATOM 2250 C CA . VAL A 1 281 ? 19.318 3.080 -30.967 1.00 86.56 281 VAL A CA 1
ATOM 2251 C C . VAL A 1 281 ? 18.047 3.684 -31.572 1.00 86.56 281 VAL A C 1
ATOM 2253 O O . VAL A 1 281 ? 18.022 4.873 -31.907 1.00 86.56 281 VAL A O 1
ATOM 2256 N N . LYS A 1 282 ? 16.971 2.897 -31.682 1.00 89.06 282 LYS A N 1
ATOM 2257 C CA . LYS A 1 282 ? 15.672 3.358 -32.202 1.00 89.06 282 LYS A CA 1
ATOM 2258 C C . LYS A 1 282 ? 15.000 4.406 -31.308 1.00 89.06 282 LYS A C 1
ATOM 2260 O O . LYS A 1 282 ? 14.202 5.191 -31.818 1.00 89.06 282 LYS A O 1
ATOM 2265 N N . SER A 1 283 ? 15.334 4.452 -30.019 1.00 90.31 283 SER A N 1
ATOM 2266 C CA . SER A 1 283 ? 14.788 5.413 -29.052 1.00 90.31 283 SER A CA 1
ATOM 2267 C C . SER A 1 283 ? 15.432 6.805 -29.120 1.00 90.31 283 SER A C 1
ATOM 2269 O O . SER A 1 283 ? 14.793 7.788 -28.751 1.00 90.31 283 SER A O 1
ATOM 2271 N N . ILE A 1 284 ? 16.654 6.929 -29.660 1.00 88.44 284 ILE A N 1
ATOM 2272 C CA . ILE A 1 284 ? 17.396 8.201 -29.780 1.00 88.44 284 ILE A CA 1
ATOM 2273 C C . ILE A 1 284 ? 16.558 9.361 -30.353 1.00 88.44 284 ILE A C 1
ATOM 2275 O O . ILE A 1 284 ? 16.603 10.451 -29.782 1.00 88.44 284 ILE A O 1
ATOM 2279 N N . PRO A 1 285 ? 15.816 9.211 -31.471 1.00 88.19 285 PRO A N 1
ATOM 2280 C CA . PRO A 1 285 ? 15.018 10.309 -32.021 1.00 88.19 285 PRO A CA 1
ATOM 2281 C C . PRO A 1 285 ? 13.795 10.686 -31.167 1.00 88.19 285 PRO A C 1
ATOM 2283 O O . PRO A 1 285 ? 13.107 11.646 -31.502 1.00 88.19 285 PRO A O 1
ATOM 2286 N N . MET A 1 286 ? 13.492 9.924 -30.113 1.00 88.00 286 MET A N 1
ATOM 2287 C CA . MET A 1 286 ? 12.290 10.059 -29.282 1.00 88.00 286 MET A CA 1
ATOM 2288 C C . MET A 1 286 ? 12.572 10.734 -27.935 1.00 88.00 286 MET A C 1
ATOM 2290 O O . MET A 1 286 ? 11.634 11.065 -27.219 1.00 88.00 286 MET A O 1
ATOM 2294 N N . ILE A 1 287 ? 13.847 10.944 -27.599 1.00 85.25 287 ILE A N 1
ATOM 2295 C CA . ILE A 1 287 ? 14.303 11.479 -26.313 1.00 85.25 287 ILE A CA 1
ATOM 2296 C C . ILE A 1 287 ? 14.963 12.849 -26.480 1.00 85.25 287 ILE A C 1
ATOM 2298 O O . ILE A 1 287 ? 15.425 13.221 -27.562 1.00 85.25 287 ILE A O 1
ATOM 2302 N N . ASN A 1 288 ? 15.027 13.622 -25.397 1.00 87.12 288 ASN A N 1
ATOM 2303 C CA . ASN A 1 288 ? 15.629 14.954 -25.438 1.00 87.12 288 ASN A CA 1
ATOM 2304 C C . ASN A 1 288 ? 17.173 14.903 -25.493 1.00 87.12 288 ASN A C 1
ATOM 2306 O O . ASN A 1 288 ? 17.802 13.872 -25.258 1.00 87.12 288 ASN A O 1
ATOM 2310 N N . ALA A 1 289 ? 17.813 16.042 -25.780 1.00 82.19 289 ALA A N 1
ATOM 2311 C CA . ALA A 1 289 ? 19.269 16.118 -25.945 1.00 82.19 289 ALA A CA 1
ATOM 2312 C C . ALA A 1 289 ? 20.064 15.692 -24.693 1.00 82.19 289 ALA A C 1
ATOM 2314 O O . ALA A 1 289 ? 21.127 15.084 -24.823 1.00 82.19 289 ALA A O 1
ATOM 2315 N N . LYS A 1 290 ? 19.544 15.972 -23.488 1.00 82.38 290 LYS A N 1
ATOM 2316 C CA . LYS A 1 290 ? 20.169 15.571 -22.217 1.00 82.38 290 LYS A CA 1
ATOM 2317 C C . LYS A 1 290 ? 20.157 14.046 -22.068 1.00 82.38 290 LYS A C 1
ATOM 2319 O O . LYS A 1 290 ? 21.189 13.447 -21.788 1.00 82.38 290 LYS A O 1
ATOM 2324 N N . GLN A 1 291 ? 19.006 13.428 -22.316 1.00 83.31 291 GLN A N 1
ATOM 2325 C CA . GLN A 1 291 ? 18.824 11.976 -22.288 1.00 83.31 291 GLN A CA 1
ATOM 2326 C C . GLN A 1 291 ? 19.632 11.269 -23.370 1.00 83.31 291 GLN A C 1
ATOM 2328 O O . GLN A 1 291 ? 20.212 10.221 -23.115 1.00 83.31 291 GLN A O 1
ATOM 2333 N N . LYS A 1 292 ? 19.727 11.861 -24.563 1.00 83.12 292 LYS A N 1
ATOM 2334 C CA . LYS A 1 292 ? 20.584 11.350 -25.633 1.00 83.12 292 LYS A CA 1
ATOM 2335 C C . LYS A 1 292 ? 22.051 11.312 -25.211 1.00 83.12 292 LYS A C 1
ATOM 2337 O O . LYS A 1 292 ? 22.709 10.309 -25.443 1.00 83.12 292 LYS A O 1
ATOM 2342 N N . GLY A 1 293 ? 22.550 12.375 -24.575 1.00 74.00 293 GLY A N 1
ATOM 2343 C CA . GLY A 1 293 ? 23.920 12.408 -24.055 1.00 74.00 293 GLY A CA 1
ATOM 2344 C C . GLY A 1 293 ? 24.190 11.307 -23.024 1.00 74.00 293 GLY A C 1
ATOM 2345 O O . GLY A 1 293 ? 25.259 10.707 -23.047 1.00 74.00 293 GLY A O 1
ATOM 2346 N N . PHE A 1 294 ? 23.205 11.011 -22.172 1.00 79.50 294 PHE A N 1
ATOM 2347 C CA . PHE A 1 294 ? 23.254 9.880 -21.244 1.00 79.50 294 PHE A CA 1
ATOM 2348 C C . PHE A 1 294 ? 23.244 8.531 -21.981 1.00 79.50 294 PHE A C 1
ATOM 2350 O O . PHE A 1 294 ? 24.114 7.696 -21.750 1.00 79.50 294 PHE A O 1
ATOM 2357 N N . LEU A 1 295 ? 22.301 8.328 -22.904 1.00 79.75 295 LEU A N 1
ATOM 2358 C CA . LEU A 1 295 ? 22.121 7.065 -23.618 1.00 79.75 295 LEU A CA 1
ATOM 2359 C C . LEU A 1 295 ? 23.307 6.723 -24.537 1.00 79.75 295 LEU A C 1
ATOM 2361 O O . LEU A 1 295 ? 23.682 5.558 -24.653 1.00 79.75 295 LEU A O 1
ATOM 2365 N N . ASP A 1 296 ? 23.931 7.735 -25.146 1.00 75.69 296 ASP A N 1
ATOM 2366 C CA . ASP A 1 296 ? 25.112 7.601 -26.009 1.00 75.69 296 ASP A CA 1
ATOM 2367 C C . ASP A 1 296 ? 26.286 6.886 -25.310 1.00 75.69 296 ASP A C 1
ATOM 2369 O O . ASP A 1 296 ? 27.132 6.316 -25.997 1.00 75.69 296 ASP A O 1
ATOM 2373 N N . ALA A 1 297 ? 26.348 6.901 -23.971 1.00 73.50 297 ALA A N 1
ATOM 2374 C CA . ALA A 1 297 ? 27.374 6.201 -23.194 1.00 73.50 297 ALA A CA 1
ATOM 2375 C C . ALA A 1 297 ? 27.169 4.674 -23.126 1.00 73.50 297 ALA A C 1
ATOM 2377 O O . ALA A 1 297 ? 28.100 3.954 -22.770 1.00 73.50 297 ALA A O 1
ATOM 2378 N N . TYR A 1 298 ? 25.973 4.183 -23.468 1.00 73.31 298 TYR A N 1
ATOM 2379 C CA . TYR A 1 298 ? 25.573 2.774 -23.339 1.00 73.31 298 TYR A CA 1
ATOM 2380 C C . TYR A 1 298 ? 25.287 2.092 -24.683 1.00 73.31 298 TYR A C 1
ATOM 2382 O O . TYR A 1 298 ? 25.102 0.875 -24.738 1.00 73.31 298 TYR A O 1
ATOM 2390 N N . ILE A 1 299 ? 25.254 2.855 -25.778 1.00 73.94 299 ILE A N 1
ATOM 2391 C CA . ILE A 1 299 ? 25.083 2.317 -27.127 1.00 73.94 299 ILE A CA 1
ATOM 2392 C C . ILE A 1 299 ? 26.450 1.921 -27.681 1.00 73.94 299 ILE A C 1
ATOM 2394 O O . ILE A 1 299 ? 27.281 2.767 -28.012 1.00 73.94 299 ILE A O 1
ATOM 2398 N N . VAL A 1 300 ? 26.657 0.615 -27.828 1.00 64.38 300 VAL A N 1
ATOM 2399 C CA . VAL A 1 300 ? 27.880 0.042 -28.411 1.00 64.38 300 VAL A CA 1
ATOM 2400 C C . VAL A 1 300 ? 27.895 0.260 -29.924 1.00 64.38 300 VAL A C 1
ATOM 2402 O O . VAL A 1 300 ? 28.943 0.497 -30.525 1.00 64.38 300 VAL A O 1
ATOM 2405 N N . VAL A 1 301 ? 26.715 0.264 -30.548 1.00 52.09 301 VAL A N 1
ATOM 2406 C CA . VAL A 1 301 ? 26.557 0.467 -31.990 1.00 52.09 301 VAL A CA 1
ATOM 2407 C C . VAL A 1 301 ? 26.357 1.950 -32.294 1.00 52.09 301 VAL A C 1
ATOM 2409 O O . VAL A 1 301 ? 25.310 2.386 -32.775 1.00 52.09 301 VAL A O 1
ATOM 2412 N N . LYS A 1 302 ? 27.387 2.768 -32.061 1.00 41.28 302 LYS A N 1
ATOM 2413 C CA . LYS A 1 302 ? 27.489 3.994 -32.858 1.00 41.28 302 LYS A CA 1
ATOM 2414 C C . LYS A 1 302 ? 27.815 3.555 -34.275 1.00 41.28 302 LYS A C 1
ATOM 2416 O O . LYS A 1 302 ? 28.800 2.863 -34.494 1.00 41.28 302 LYS A O 1
ATOM 2421 N N . LYS A 1 303 ? 26.946 3.942 -35.208 1.00 36.06 303 LYS A N 1
ATOM 2422 C CA . LYS A 1 303 ? 27.084 3.880 -36.668 1.00 36.06 303 LYS A CA 1
ATOM 2423 C C . LYS A 1 303 ? 28.542 4.138 -37.094 1.00 36.06 303 LYS A C 1
ATOM 2425 O O . LYS A 1 303 ? 28.904 5.262 -37.425 1.00 36.06 303 LYS A O 1
ATOM 2430 N N . ASN A 1 304 ? 29.382 3.108 -37.087 1.00 30.59 304 ASN A N 1
ATOM 2431 C CA . ASN A 1 304 ? 30.641 3.140 -37.796 1.00 30.59 304 ASN A CA 1
ATOM 2432 C C . ASN A 1 304 ? 30.304 2.736 -39.216 1.00 30.59 304 ASN A C 1
ATOM 2434 O O . ASN A 1 304 ? 29.807 1.643 -39.480 1.00 30.59 304 ASN A O 1
ATOM 2438 N N . ALA A 1 305 ? 30.585 3.650 -40.132 1.00 33.38 305 ALA A N 1
ATOM 2439 C CA . ALA A 1 305 ? 30.848 3.343 -41.519 1.00 33.38 305 ALA A CA 1
ATOM 2440 C C . ALA A 1 305 ? 32.082 2.418 -41.617 1.00 33.38 305 ALA A C 1
ATOM 2442 O O . ALA A 1 305 ? 33.134 2.819 -42.103 1.00 33.38 305 ALA A O 1
ATOM 2443 N N . GLN A 1 306 ? 31.966 1.187 -41.119 1.00 34.09 306 GLN A N 1
ATOM 2444 C CA . GLN A 1 306 ? 32.847 0.076 -41.444 1.00 34.09 306 GLN A CA 1
ATOM 2445 C C . GLN A 1 306 ? 31.963 -1.108 -41.864 1.00 34.09 306 GLN A C 1
ATOM 2447 O O . GLN A 1 306 ? 31.198 -1.600 -41.037 1.00 34.09 306 GLN A O 1
ATOM 2452 N N . PRO A 1 307 ? 32.028 -1.565 -43.129 1.00 33.91 307 PRO A N 1
ATOM 2453 C CA . PRO A 1 307 ? 31.049 -2.498 -43.702 1.00 33.91 307 PRO A CA 1
ATOM 2454 C C . PRO A 1 307 ? 31.015 -3.912 -43.100 1.00 33.91 307 PRO A C 1
ATOM 2456 O O . PRO A 1 307 ? 30.203 -4.716 -43.538 1.00 33.91 307 PRO A O 1
ATOM 2459 N N . ASN A 1 308 ? 31.884 -4.250 -42.141 1.00 36.09 308 ASN A N 1
ATOM 2460 C CA . ASN A 1 308 ? 32.227 -5.649 -41.861 1.00 36.09 308 ASN A CA 1
ATOM 2461 C C . ASN A 1 308 ? 32.100 -6.090 -40.394 1.00 36.09 308 ASN A C 1
ATOM 2463 O O . ASN A 1 308 ? 32.580 -7.170 -40.059 1.00 36.09 308 ASN A O 1
ATOM 2467 N N . VAL A 1 309 ? 31.444 -5.326 -39.513 1.00 38.44 309 VAL A N 1
ATOM 2468 C CA . VAL A 1 309 ? 31.027 -5.884 -38.211 1.00 38.44 309 VAL A CA 1
ATOM 2469 C C . VAL A 1 309 ? 29.629 -6.462 -38.381 1.00 38.44 309 VAL A C 1
ATOM 2471 O O . VAL A 1 309 ? 28.620 -5.780 -38.221 1.00 38.44 309 VAL A O 1
ATOM 2474 N N . THR A 1 310 ? 29.579 -7.720 -38.808 1.00 42.28 310 THR A N 1
ATOM 2475 C CA . THR A 1 310 ? 28.323 -8.463 -38.956 1.00 42.28 310 THR A CA 1
ATOM 2476 C C . THR A 1 310 ? 27.693 -8.745 -37.593 1.00 42.28 310 THR A C 1
ATOM 2478 O O . THR A 1 310 ? 28.414 -8.904 -36.612 1.00 42.28 310 THR A O 1
ATOM 2481 N N . LEU A 1 311 ? 26.361 -8.875 -37.533 1.00 41.56 311 LEU A N 1
ATOM 2482 C CA . LEU A 1 311 ? 25.620 -9.287 -36.326 1.00 41.56 311 LEU A CA 1
ATOM 2483 C C . LEU A 1 311 ? 26.264 -10.525 -35.669 1.00 41.56 311 LEU A C 1
ATOM 2485 O O . LEU A 1 311 ? 26.452 -10.563 -34.461 1.00 41.56 311 LEU A O 1
ATOM 2489 N N . LYS A 1 312 ? 26.734 -11.458 -36.509 1.00 41.44 312 LYS A N 1
ATOM 2490 C CA . LYS A 1 312 ? 27.510 -12.645 -36.141 1.00 41.44 312 LYS A CA 1
ATOM 2491 C C . LYS A 1 312 ? 28.760 -12.331 -35.308 1.00 41.44 312 LYS A C 1
ATOM 2493 O O . LYS A 1 312 ? 29.020 -13.014 -34.340 1.00 41.44 312 LYS A O 1
ATOM 2498 N N . THR A 1 313 ? 29.498 -11.269 -35.625 1.00 45.62 313 THR A N 1
ATOM 2499 C CA . THR A 1 313 ? 30.709 -10.852 -34.896 1.00 45.62 313 THR A CA 1
ATOM 2500 C C . THR A 1 313 ? 30.388 -10.334 -33.492 1.00 45.62 313 THR A C 1
ATOM 2502 O O . THR A 1 313 ? 31.183 -10.512 -32.573 1.00 45.62 313 THR A O 1
ATOM 2505 N N . LEU A 1 314 ? 29.224 -9.698 -33.317 1.00 42.09 314 LEU A N 1
ATOM 2506 C CA . LEU A 1 314 ? 28.744 -9.250 -32.010 1.00 42.09 314 LEU A CA 1
ATOM 2507 C C . LEU A 1 314 ? 28.240 -10.442 -31.179 1.00 42.09 314 LEU A C 1
ATOM 2509 O O . LEU A 1 314 ? 28.553 -10.535 -29.996 1.00 42.09 314 LEU A O 1
ATOM 2513 N N . THR A 1 315 ? 27.515 -11.367 -31.817 1.00 42.44 315 THR A N 1
ATOM 2514 C CA . THR A 1 315 ? 27.049 -12.624 -31.215 1.00 42.44 315 THR A CA 1
ATOM 2515 C C . THR A 1 315 ? 28.225 -13.502 -30.780 1.00 42.44 315 THR A C 1
ATOM 2517 O O . THR A 1 315 ? 28.294 -13.859 -29.611 1.00 42.44 315 THR A O 1
ATOM 2520 N N . ASP A 1 316 ? 29.214 -13.728 -31.652 1.00 45.84 316 ASP A N 1
ATOM 2521 C CA . ASP A 1 316 ? 30.434 -14.493 -31.357 1.00 45.84 316 ASP A CA 1
ATOM 2522 C C . ASP A 1 316 ? 31.223 -13.868 -30.182 1.00 45.84 316 ASP A C 1
ATOM 2524 O O . ASP A 1 316 ? 31.777 -14.577 -29.343 1.00 45.84 316 ASP A O 1
ATOM 2528 N N . PHE A 1 317 ? 31.253 -12.532 -30.078 1.00 47.31 317 PHE A N 1
ATOM 2529 C CA . PHE A 1 317 ? 31.906 -11.815 -28.976 1.00 47.31 317 PHE A CA 1
ATOM 2530 C C . PHE A 1 317 ? 31.151 -11.962 -27.645 1.00 47.31 317 PHE A C 1
ATOM 2532 O O . PHE A 1 317 ? 31.771 -12.260 -26.622 1.00 47.31 317 PHE A O 1
ATOM 2539 N N . LEU A 1 318 ? 29.826 -11.799 -27.643 1.00 42.78 318 LEU A N 1
ATOM 2540 C CA . LEU A 1 318 ? 28.994 -11.938 -26.440 1.00 42.78 318 LEU A CA 1
ATOM 2541 C C . LEU A 1 318 ? 28.924 -13.396 -25.949 1.00 42.78 318 LE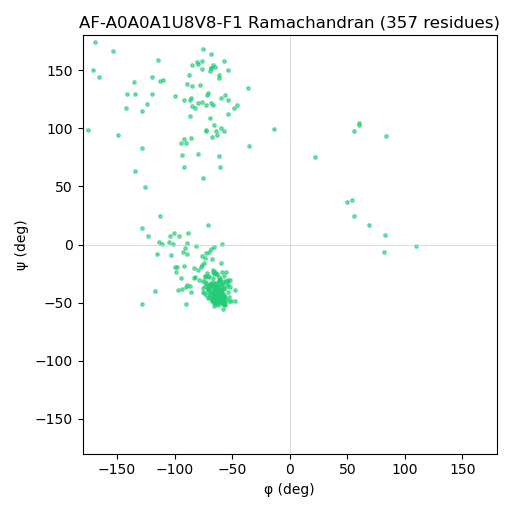U A C 1
ATOM 2543 O O . LEU A 1 318 ? 28.950 -13.645 -24.742 1.00 42.78 318 LEU A O 1
ATOM 2547 N N . GLU A 1 319 ? 28.906 -14.363 -26.869 1.00 42.59 319 GLU A N 1
ATOM 2548 C CA . GLU A 1 319 ? 28.939 -15.800 -26.568 1.00 42.59 319 GLU A CA 1
ATOM 2549 C C . GLU A 1 319 ? 30.314 -16.274 -26.070 1.00 42.59 319 GLU A C 1
ATOM 2551 O O . GLU A 1 319 ? 30.390 -17.239 -25.307 1.00 42.59 319 GLU A O 1
ATOM 2556 N N . SER A 1 320 ? 31.400 -15.566 -26.410 1.00 43.69 320 SER A N 1
ATOM 2557 C CA . SER A 1 320 ? 32.765 -15.927 -25.997 1.00 43.69 320 SER A CA 1
ATOM 2558 C C . SER A 1 320 ? 33.062 -15.786 -24.496 1.00 43.69 320 SER A C 1
ATOM 2560 O O . SER A 1 320 ? 34.164 -16.154 -24.089 1.00 43.69 320 SER A O 1
ATOM 2562 N N . LYS A 1 321 ? 32.113 -15.280 -23.679 1.00 41.06 321 LYS A N 1
ATOM 2563 C CA . LYS A 1 321 ? 32.205 -15.061 -22.215 1.00 41.06 321 LYS A CA 1
ATOM 2564 C C . LYS A 1 321 ? 33.657 -14.959 -21.719 1.00 41.06 321 LYS A C 1
ATOM 2566 O O . LYS A 1 321 ? 34.154 -15.911 -21.104 1.00 41.06 321 LYS A O 1
ATOM 2571 N N . PRO A 1 322 ? 34.365 -13.839 -21.937 1.00 38.56 322 PRO A N 1
ATOM 2572 C CA . PRO A 1 322 ? 35.668 -13.685 -21.325 1.00 38.56 322 PRO A CA 1
ATOM 2573 C C . PRO A 1 322 ? 35.447 -13.601 -19.813 1.00 38.56 322 PRO A C 1
ATOM 2575 O O . PRO A 1 322 ? 35.002 -12.584 -19.284 1.00 38.56 322 PRO A O 1
ATOM 2578 N N . GLN A 1 323 ? 35.723 -14.699 -19.106 1.00 34.34 323 GLN A N 1
ATOM 2579 C CA . GLN A 1 323 ? 35.889 -14.671 -17.661 1.00 34.34 323 GLN A CA 1
ATOM 2580 C C . GLN A 1 323 ? 37.052 -13.721 -17.377 1.00 34.34 323 GLN A C 1
ATOM 2582 O O . GLN A 1 323 ? 38.220 -14.081 -17.545 1.00 34.34 323 GLN A O 1
ATOM 2587 N N . LEU A 1 324 ? 36.731 -12.487 -16.995 1.00 34.97 324 LEU A N 1
ATOM 2588 C CA . LEU A 1 324 ? 37.707 -11.515 -16.528 1.00 34.97 324 LEU A CA 1
ATOM 2589 C C . LEU A 1 324 ? 38.340 -12.066 -15.246 1.00 34.97 324 LEU A C 1
ATOM 2591 O O . LEU A 1 324 ? 37.806 -11.914 -14.151 1.00 34.97 324 LEU A O 1
ATOM 2595 N N . LYS A 1 325 ? 39.483 -12.746 -15.392 1.00 28.73 325 LYS A N 1
ATOM 2596 C CA . LYS A 1 325 ? 40.343 -13.113 -14.266 1.00 28.73 325 LYS A CA 1
ATOM 2597 C C . LYS A 1 325 ? 40.917 -11.824 -13.682 1.00 28.73 325 LYS A C 1
ATOM 2599 O O . LYS A 1 325 ? 41.613 -11.076 -14.367 1.00 28.73 325 LYS A O 1
ATOM 2604 N N . THR A 1 326 ? 40.620 -11.592 -12.412 1.00 31.78 326 THR A N 1
ATOM 2605 C CA . THR A 1 326 ? 40.842 -10.382 -11.604 1.00 31.78 326 THR A CA 1
ATOM 2606 C C . THR A 1 326 ? 42.297 -9.904 -11.466 1.00 31.78 326 THR A C 1
ATOM 2608 O O . THR A 1 326 ? 42.540 -8.882 -10.836 1.00 31.78 326 THR A O 1
ATOM 2611 N N . GLU A 1 327 ? 43.282 -10.574 -12.067 1.00 26.45 327 GLU A N 1
ATOM 2612 C CA . GLU A 1 327 ? 44.703 -10.382 -11.736 1.00 26.45 327 GLU A CA 1
ATOM 2613 C C . GLU A 1 327 ? 45.526 -9.570 -12.756 1.00 26.45 327 GLU A C 1
ATOM 2615 O O . GLU A 1 327 ? 46.723 -9.377 -12.557 1.00 26.45 327 GLU A O 1
ATOM 2620 N N . LYS A 1 328 ? 44.934 -9.042 -13.839 1.00 29.94 328 LYS A N 1
ATOM 2621 C CA . LYS A 1 328 ? 45.678 -8.258 -14.856 1.00 29.94 328 LYS A CA 1
ATOM 2622 C C . LYS A 1 328 ? 45.105 -6.866 -15.141 1.00 29.94 328 LYS A C 1
ATOM 2624 O O . LYS A 1 328 ? 44.957 -6.474 -16.294 1.00 29.94 328 LYS A O 1
ATOM 2629 N N . VAL A 1 329 ? 44.836 -6.074 -14.103 1.00 30.50 329 VAL A N 1
ATOM 2630 C CA . VAL A 1 329 ? 44.580 -4.630 -14.270 1.00 30.50 329 VAL A CA 1
ATOM 2631 C C . VAL A 1 329 ? 45.922 -3.881 -14.261 1.00 30.50 329 VAL A C 1
ATOM 2633 O O . VAL A 1 329 ? 46.457 -3.536 -13.210 1.00 30.50 329 VAL A O 1
ATOM 2636 N N . GLY A 1 330 ? 46.507 -3.691 -15.448 1.00 26.80 330 GLY A N 1
ATOM 2637 C CA . GLY A 1 330 ? 47.732 -2.910 -15.670 1.00 26.80 330 GLY A CA 1
ATOM 2638 C C . GLY A 1 330 ? 47.470 -1.403 -15.840 1.00 26.80 330 GLY A C 1
ATOM 2639 O O . GLY A 1 330 ? 46.383 -0.995 -16.229 1.00 26.80 330 GLY A O 1
ATOM 2640 N N . ARG A 1 331 ? 48.486 -0.587 -15.520 1.00 27.34 331 ARG A N 1
ATOM 2641 C CA . ARG A 1 331 ? 48.512 0.892 -15.397 1.00 27.34 331 ARG A CA 1
ATOM 2642 C C . ARG A 1 331 ? 47.659 1.715 -16.385 1.00 27.34 331 ARG A C 1
ATOM 2644 O O . ARG A 1 331 ? 47.778 1.597 -17.598 1.00 27.34 331 ARG A O 1
ATOM 2651 N N . TRP A 1 332 ? 46.952 2.692 -15.811 1.00 32.50 332 TRP A N 1
ATOM 2652 C CA . TRP A 1 332 ? 46.163 3.748 -16.453 1.00 32.50 332 TRP A CA 1
ATOM 2653 C C . TRP A 1 332 ? 47.034 4.887 -17.011 1.00 32.50 332 TRP A C 1
ATOM 2655 O O . TRP A 1 332 ? 47.913 5.381 -16.303 1.00 32.50 332 TRP A O 1
ATOM 2665 N N . THR A 1 333 ? 46.736 5.388 -18.217 1.00 26.98 333 THR A N 1
ATOM 2666 C CA . THR A 1 333 ? 47.353 6.627 -18.739 1.00 26.98 333 THR A CA 1
ATOM 2667 C C . THR A 1 333 ? 46.293 7.542 -19.354 1.00 26.98 333 THR A C 1
ATOM 2669 O O . THR A 1 333 ? 45.489 7.102 -20.166 1.00 26.98 333 THR A O 1
ATOM 2672 N N . ARG A 1 334 ? 46.271 8.820 -18.953 1.00 29.58 334 ARG A N 1
ATOM 2673 C CA . ARG A 1 334 ? 45.275 9.828 -19.362 1.00 29.58 334 ARG A CA 1
ATOM 2674 C C . ARG A 1 334 ? 45.684 10.488 -20.684 1.00 29.58 334 ARG A C 1
ATOM 2676 O O . ARG A 1 334 ? 46.769 11.059 -20.752 1.00 29.58 334 ARG A O 1
ATOM 2683 N N . VAL A 1 335 ? 44.808 10.489 -21.694 1.00 29.86 335 VAL A N 1
ATOM 2684 C CA . VAL A 1 335 ? 45.023 11.226 -22.953 1.00 29.86 335 VAL A CA 1
ATOM 2685 C C . VAL A 1 335 ? 44.239 12.548 -22.909 1.00 29.86 335 VAL A C 1
ATOM 2687 O O . VAL A 1 335 ? 43.046 12.534 -22.606 1.00 29.86 335 VAL A O 1
ATOM 2690 N N . PRO A 1 336 ? 44.862 13.712 -23.168 1.00 30.47 336 PRO A N 1
ATOM 2691 C CA . PRO A 1 336 ? 44.188 15.001 -23.091 1.00 30.47 336 PRO A CA 1
ATOM 2692 C C . PRO A 1 336 ? 43.603 15.407 -24.455 1.00 30.47 336 PRO A C 1
ATOM 2694 O O . PRO A 1 336 ? 44.351 15.567 -25.412 1.00 30.47 336 PRO A O 1
ATOM 2697 N N . ARG A 1 337 ? 42.285 15.677 -24.486 1.00 30.38 337 ARG A N 1
ATOM 2698 C CA . ARG A 1 337 ? 41.489 16.415 -25.511 1.00 30.38 337 ARG A CA 1
ATOM 2699 C C . ARG A 1 337 ? 40.504 15.651 -26.405 1.00 30.38 337 ARG A C 1
ATOM 2701 O O . ARG A 1 337 ? 39.751 16.306 -27.114 1.00 30.38 337 ARG A O 1
ATOM 2708 N N . LEU A 1 338 ? 40.370 14.337 -26.286 1.00 27.67 338 LEU A N 1
ATOM 2709 C CA . LEU A 1 338 ? 39.224 13.582 -26.810 1.00 27.67 338 LEU A CA 1
ATOM 2710 C C . LEU A 1 338 ? 38.886 12.503 -25.777 1.00 27.67 338 LEU A C 1
ATOM 2712 O O . LEU A 1 338 ? 39.787 11.797 -25.336 1.00 27.67 338 LEU A O 1
ATOM 2716 N N . ASN A 1 339 ? 37.621 12.380 -25.367 1.00 28.47 339 ASN A N 1
ATOM 2717 C CA . ASN A 1 339 ? 37.172 11.340 -24.431 1.00 28.47 339 ASN A CA 1
ATOM 2718 C C . ASN A 1 339 ? 37.075 9.970 -25.135 1.00 28.47 339 ASN A C 1
ATOM 2720 O O . ASN A 1 339 ? 36.007 9.368 -25.176 1.00 28.47 339 ASN A O 1
ATOM 2724 N N . TYR A 1 340 ? 38.171 9.492 -25.723 1.00 28.34 340 TYR A N 1
ATOM 2725 C CA . TYR A 1 340 ? 38.288 8.137 -26.258 1.00 28.34 340 TYR A CA 1
ATOM 2726 C C . TYR A 1 340 ? 39.633 7.543 -25.839 1.00 28.34 340 TYR A C 1
ATOM 2728 O O . TYR A 1 340 ? 40.657 8.225 -25.885 1.00 28.34 340 TYR A O 1
ATOM 2736 N N . PHE A 1 341 ? 39.624 6.262 -25.470 1.00 33.38 341 PHE A N 1
ATOM 2737 C CA . PHE A 1 341 ? 40.826 5.459 -25.264 1.00 33.38 341 PHE A CA 1
ATOM 2738 C C . PHE A 1 341 ? 40.818 4.267 -26.217 1.00 33.38 341 PHE A C 1
ATOM 2740 O O . PHE A 1 341 ? 39.767 3.693 -26.501 1.00 33.38 341 PHE A O 1
ATOM 2747 N N . THR A 1 342 ? 42.007 3.903 -26.690 1.00 28.44 342 THR A N 1
ATOM 2748 C CA . THR A 1 342 ? 42.280 2.676 -27.438 1.00 28.44 342 THR A CA 1
ATOM 2749 C C . THR A 1 342 ? 43.171 1.785 -26.590 1.00 28.44 342 THR A C 1
ATOM 2751 O O . THR A 1 342 ? 44.130 2.284 -25.999 1.00 28.44 342 THR A O 1
ATOM 2754 N N . THR A 1 343 ? 42.934 0.481 -26.609 1.00 29.00 343 THR A N 1
ATOM 2755 C CA . THR A 1 343 ? 43.988 -0.494 -26.333 1.00 29.00 343 THR A CA 1
ATOM 2756 C C . THR A 1 343 ? 44.299 -1.208 -27.636 1.00 29.00 343 THR A C 1
ATOM 2758 O O . THR A 1 343 ? 43.425 -1.438 -28.479 1.00 29.00 343 THR A O 1
ATOM 2761 N N . ASP A 1 344 ? 45.574 -1.477 -27.837 1.00 37.12 344 ASP A N 1
ATOM 2762 C CA . ASP A 1 344 ? 46.065 -2.369 -28.863 1.00 37.12 344 ASP A CA 1
ATOM 2763 C C . ASP A 1 344 ? 45.362 -3.725 -28.721 1.00 37.12 344 ASP A C 1
ATOM 2765 O O . ASP A 1 344 ? 45.547 -4.451 -27.755 1.00 37.12 344 ASP A O 1
ATOM 2769 N N . GLN A 1 345 ? 44.534 -4.031 -29.719 1.00 34.81 345 GLN A N 1
ATOM 2770 C CA . GLN A 1 345 ? 43.672 -5.212 -29.835 1.00 34.81 345 GLN A CA 1
ATOM 2771 C C . GLN A 1 345 ? 42.315 -5.109 -29.103 1.00 34.81 345 GLN A C 1
ATOM 2773 O O . GLN A 1 345 ? 42.153 -5.453 -27.942 1.00 34.81 345 GLN A O 1
ATOM 2778 N N . GLN A 1 346 ? 41.328 -4.660 -29.890 1.00 38.50 346 GLN A N 1
ATOM 2779 C CA . GLN A 1 346 ? 39.891 -4.976 -29.846 1.00 38.50 346 GLN A CA 1
ATOM 2780 C C . GLN A 1 346 ? 39.118 -4.737 -28.525 1.00 38.50 346 GLN A C 1
ATOM 2782 O O . GLN A 1 346 ? 38.995 -5.604 -27.673 1.00 38.50 346 GLN A O 1
ATOM 2787 N N . SER A 1 347 ? 38.462 -3.568 -28.500 1.00 42.09 347 SER A N 1
ATOM 2788 C CA . SER A 1 347 ? 37.114 -3.276 -27.969 1.00 42.09 347 SER A CA 1
ATOM 2789 C C . SER A 1 347 ? 36.793 -3.528 -26.484 1.00 42.09 347 SER A C 1
ATOM 2791 O O . SER A 1 347 ? 36.381 -4.622 -26.123 1.00 42.09 347 SER A O 1
ATOM 2793 N N . LEU A 1 348 ? 36.751 -2.454 -25.674 1.00 34.59 348 LEU A N 1
ATOM 2794 C CA . LEU A 1 348 ? 35.720 -2.241 -24.635 1.00 34.59 348 LEU A CA 1
ATOM 2795 C C . LEU A 1 348 ? 35.719 -0.779 -24.128 1.00 34.59 348 LEU A C 1
ATOM 2797 O O . LEU A 1 348 ? 36.780 -0.180 -23.973 1.00 34.59 348 LEU A O 1
ATOM 2801 N N . VAL A 1 349 ? 34.540 -0.220 -23.819 1.00 37.31 349 VAL A N 1
ATOM 2802 C CA . VAL A 1 349 ? 34.363 1.065 -23.109 1.00 37.31 349 VAL A CA 1
ATOM 2803 C C . VAL A 1 349 ? 33.495 0.811 -21.873 1.00 37.31 349 VAL A C 1
ATOM 2805 O O . VAL A 1 349 ? 32.363 0.362 -22.011 1.00 37.31 349 VAL A O 1
ATOM 2808 N N . ILE A 1 350 ? 34.009 1.105 -20.674 1.00 35.44 350 ILE A N 1
ATOM 2809 C CA . ILE A 1 350 ? 33.225 1.167 -19.427 1.00 35.44 350 ILE A CA 1
ATOM 2810 C C . ILE A 1 350 ? 33.354 2.600 -18.875 1.00 35.44 350 ILE A C 1
ATOM 2812 O O . ILE A 1 350 ? 34.481 3.095 -18.783 1.00 35.44 350 ILE A O 1
ATOM 2816 N N . PRO A 1 351 ? 32.251 3.291 -18.522 1.00 33.91 351 PRO A N 1
ATOM 2817 C CA . PRO A 1 351 ? 32.306 4.620 -17.916 1.00 33.91 351 PRO A CA 1
ATOM 2818 C C . PRO A 1 351 ? 33.038 4.601 -16.570 1.00 33.91 351 PRO A C 1
ATOM 2820 O O . PRO A 1 351 ? 32.892 3.662 -15.790 1.00 33.91 351 PRO A O 1
ATOM 2823 N N . GLN A 1 352 ? 33.759 5.681 -16.266 1.00 33.75 352 GLN A N 1
ATOM 2824 C CA . GLN A 1 352 ? 34.547 5.857 -15.037 1.00 33.75 352 GLN A CA 1
ATOM 2825 C C . GLN A 1 352 ? 33.703 5.782 -13.744 1.00 33.75 352 GLN A C 1
ATOM 2827 O O . GLN A 1 352 ? 34.242 5.554 -12.663 1.00 33.75 352 GLN A O 1
ATOM 2832 N N . ASP A 1 353 ? 32.379 5.894 -13.881 1.00 36.66 353 ASP A N 1
ATOM 2833 C CA . ASP A 1 353 ? 31.417 5.985 -12.781 1.00 36.66 353 ASP A CA 1
ATOM 2834 C C . ASP A 1 353 ? 30.539 4.723 -12.659 1.00 36.66 353 ASP A C 1
ATOM 2836 O O . ASP A 1 353 ? 29.667 4.641 -11.789 1.00 36.66 353 ASP A O 1
ATOM 2840 N N . ALA A 1 354 ? 30.751 3.721 -13.522 1.00 32.81 354 ALA A N 1
ATOM 2841 C CA . ALA A 1 354 ? 30.025 2.461 -13.462 1.00 32.81 354 ALA A CA 1
ATOM 2842 C C . ALA A 1 354 ? 30.514 1.641 -12.258 1.00 32.81 354 ALA A C 1
ATOM 2844 O O . ALA A 1 354 ? 31.523 0.937 -12.319 1.00 32.81 354 ALA A O 1
ATOM 2845 N N . LYS A 1 355 ? 29.782 1.719 -11.142 1.00 27.03 355 LYS A N 1
ATOM 2846 C CA . LYS A 1 355 ? 29.918 0.760 -10.042 1.00 27.03 355 LYS A CA 1
ATOM 2847 C C . LYS A 1 355 ? 29.502 -0.619 -10.556 1.00 27.03 355 LYS A C 1
ATOM 2849 O O . LYS A 1 355 ? 28.316 -0.927 -10.623 1.00 27.03 355 LYS A O 1
ATOM 2854 N N . MET A 1 356 ? 30.477 -1.438 -10.941 1.00 27.55 356 MET A N 1
ATOM 2855 C CA . MET A 1 356 ? 30.248 -2.858 -11.185 1.00 27.55 356 MET A CA 1
ATOM 2856 C C . MET A 1 356 ? 29.959 -3.535 -9.845 1.00 27.55 356 MET A C 1
ATOM 2858 O O . MET A 1 356 ? 30.849 -3.667 -9.006 1.00 27.55 356 MET A O 1
ATOM 2862 N N . TYR A 1 357 ? 28.709 -3.941 -9.637 1.00 23.20 357 TYR A N 1
ATOM 2863 C CA . TYR A 1 357 ? 28.377 -4.913 -8.605 1.00 23.20 357 TYR A CA 1
ATOM 2864 C C . TYR A 1 357 ? 28.657 -6.301 -9.177 1.00 23.20 357 TYR A C 1
ATOM 2866 O O . TYR A 1 357 ? 28.080 -6.692 -10.189 1.00 23.20 357 TYR A O 1
ATOM 2874 N N . VAL A 1 358 ? 29.593 -7.006 -8.549 1.00 23.03 358 VAL A N 1
ATOM 2875 C CA . VAL A 1 358 ? 29.838 -8.429 -8.783 1.00 23.03 358 VAL A CA 1
ATOM 2876 C C . VAL A 1 358 ? 28.770 -9.189 -7.995 1.00 23.03 358 VAL A C 1
ATOM 2878 O O . VAL A 1 358 ? 28.672 -8.985 -6.784 1.00 23.03 358 VAL A O 1
ATOM 2881 N N . VAL A 1 359 ? 27.962 -10.010 -8.673 1.00 24.78 359 VAL A N 1
ATOM 2882 C CA . VAL A 1 359 ? 27.186 -11.089 -8.036 1.00 24.78 359 VAL A CA 1
ATOM 2883 C C . VAL A 1 359 ? 27.964 -12.380 -8.199 1.00 24.78 359 VAL A C 1
ATOM 2885 O O . VAL A 1 359 ? 28.400 -12.640 -9.346 1.00 24.78 359 VAL A O 1
#

InterPro domains:
  IPR007174 Las1 [PF04031] (5-148)
  IPR007174 Las1 [PTHR15002] (5-152)